Protein AF-A0A1I7XFE1-F1 (afdb_monomer_lite)

Radius of gyration: 29.21 Å; chains: 1; bounding box: 79×60×67 Å

InterPro domains:
  IPR004245 Protein of unknown function DUF229 [PF02995] (80-190)
  IPR004245 Protein of unknown function DUF229 [PTHR10974] (81-265)

Structure (mmCIF, N/CA/C/O backbone):
data_AF-A0A1I7XFE1-F1
#
_entry.id   AF-A0A1I7XFE1-F1
#
loop_
_atom_site.group_PDB
_atom_site.id
_atom_site.type_symbol
_atom_site.label_atom_id
_atom_site.label_alt_id
_atom_site.label_comp_id
_atom_site.label_asym_id
_atom_site.label_entity_id
_atom_site.label_seq_id
_atom_site.pdbx_PDB_ins_code
_atom_site.Cartn_x
_atom_site.Cartn_y
_atom_site.Cartn_z
_atom_site.occupancy
_atom_site.B_iso_or_equiv
_atom_site.auth_seq_id
_atom_site.auth_comp_id
_atom_site.auth_asym_id
_atom_site.auth_atom_id
_atom_site.pdbx_PDB_model_num
ATOM 1 N N . MET A 1 1 ? 39.844 -34.908 4.754 1.00 50.38 1 MET A N 1
ATOM 2 C CA . MET A 1 1 ? 39.187 -34.212 3.626 1.00 50.38 1 MET A CA 1
ATOM 3 C C . MET A 1 1 ? 39.671 -34.886 2.353 1.00 50.38 1 MET A C 1
ATOM 5 O O . MET A 1 1 ? 40.862 -34.821 2.087 1.00 50.38 1 MET A O 1
ATOM 9 N N . MET A 1 2 ? 38.819 -35.634 1.646 1.00 56.06 2 MET A N 1
ATOM 10 C CA . MET A 1 2 ? 39.209 -36.218 0.357 1.00 56.06 2 MET A CA 1
ATOM 11 C C . MET A 1 2 ? 39.347 -35.076 -0.655 1.00 56.06 2 MET A C 1
ATOM 13 O O . MET A 1 2 ? 38.383 -34.347 -0.876 1.00 56.06 2 MET A O 1
ATOM 17 N N . GLN A 1 3 ? 40.545 -34.884 -1.213 1.00 68.56 3 GLN A N 1
ATOM 18 C CA . GLN A 1 3 ? 40.742 -33.982 -2.347 1.00 68.56 3 GLN A CA 1
ATOM 19 C C . GLN A 1 3 ? 39.915 -34.522 -3.512 1.00 68.56 3 GLN A C 1
ATOM 21 O O . GLN A 1 3 ? 40.193 -35.607 -4.021 1.00 68.56 3 GLN A O 1
ATOM 26 N N . GLN A 1 4 ? 38.870 -33.792 -3.900 1.00 72.38 4 GLN A N 1
ATOM 27 C CA . GLN A 1 4 ? 38.178 -34.087 -5.147 1.00 72.38 4 GLN A CA 1
ATOM 28 C C . GLN A 1 4 ? 39.168 -33.896 -6.306 1.00 72.38 4 GLN A C 1
ATOM 30 O O . GLN A 1 4 ? 39.938 -32.930 -6.286 1.00 72.38 4 GLN A O 1
ATOM 35 N N . PRO A 1 5 ? 39.181 -34.805 -7.295 1.00 77.69 5 PRO A N 1
ATOM 36 C CA . PRO A 1 5 ? 40.029 -34.649 -8.465 1.00 77.69 5 PRO A CA 1
ATOM 37 C C . PRO A 1 5 ? 39.659 -33.359 -9.200 1.00 77.69 5 PRO A C 1
ATOM 39 O O . PRO A 1 5 ? 38.482 -33.019 -9.330 1.00 77.69 5 PRO A O 1
ATOM 42 N N . SER A 1 6 ? 40.672 -32.633 -9.676 1.00 81.44 6 SER A N 1
ATOM 43 C CA . SER A 1 6 ? 40.464 -31.422 -10.464 1.00 81.44 6 SER A CA 1
ATOM 44 C C . SER A 1 6 ? 39.745 -31.776 -11.762 1.00 81.44 6 SER A C 1
ATOM 46 O O . SER A 1 6 ? 40.292 -32.504 -12.594 1.00 81.44 6 SER A O 1
ATOM 48 N N . LEU A 1 7 ? 38.535 -31.253 -11.942 1.00 83.19 7 LEU A N 1
ATOM 49 C CA . LEU A 1 7 ? 37.827 -31.349 -13.211 1.00 83.19 7 LEU A CA 1
ATOM 50 C C . LEU A 1 7 ? 38.524 -30.430 -14.226 1.00 83.19 7 LEU A C 1
ATOM 52 O O . LEU A 1 7 ? 38.664 -29.233 -13.952 1.00 83.19 7 LEU A O 1
ATOM 56 N N . PRO A 1 8 ? 39.004 -30.955 -15.367 1.00 83.38 8 PRO A N 1
ATOM 57 C CA . PRO A 1 8 ? 39.549 -30.110 -16.416 1.00 83.38 8 PRO A CA 1
ATOM 58 C C . PRO A 1 8 ? 38.436 -29.220 -16.978 1.00 83.38 8 PRO A C 1
ATOM 60 O O . PRO A 1 8 ? 37.296 -29.655 -17.114 1.00 83.38 8 PRO A O 1
ATOM 63 N N . ALA A 1 9 ? 38.766 -27.969 -17.299 1.00 81.00 9 ALA A N 1
ATOM 64 C CA . ALA A 1 9 ? 37.818 -27.082 -17.958 1.00 81.00 9 ALA A CA 1
ATOM 65 C C . ALA A 1 9 ? 37.494 -27.614 -19.359 1.00 81.00 9 ALA A C 1
ATOM 67 O O . ALA A 1 9 ? 38.411 -27.924 -20.122 1.00 81.00 9 ALA A O 1
ATOM 68 N N . ASP A 1 10 ? 36.208 -27.647 -19.712 1.00 81.12 10 ASP A N 1
ATOM 69 C CA . ASP A 1 10 ? 35.769 -28.082 -21.041 1.00 81.12 10 ASP A CA 1
ATOM 70 C C . ASP A 1 10 ? 36.381 -27.209 -22.143 1.00 81.12 10 ASP A C 1
ATOM 72 O O . ASP A 1 10 ? 36.781 -27.713 -23.193 1.00 81.12 10 ASP A O 1
ATOM 76 N N . TRP A 1 11 ? 36.512 -25.898 -21.891 1.00 82.81 11 TRP A N 1
ATOM 77 C CA . TRP A 1 11 ? 37.100 -24.927 -22.813 1.00 82.81 11 TRP A CA 1
ATOM 78 C C . TRP A 1 11 ? 38.248 -24.140 -22.182 1.00 82.81 11 TRP A C 1
ATOM 80 O O . TRP A 1 11 ? 38.210 -23.727 -21.025 1.00 82.81 11 TRP A O 1
ATOM 90 N N . THR A 1 12 ? 39.254 -23.839 -23.001 1.00 84.50 12 THR A N 1
ATOM 91 C CA . THR A 1 12 ? 40.308 -22.886 -22.647 1.00 84.50 12 THR A CA 1
ATOM 92 C C . THR A 1 12 ? 39.847 -21.445 -22.878 1.00 84.50 12 THR A C 1
ATOM 94 O O . THR A 1 12 ? 38.995 -21.180 -23.730 1.00 84.50 12 THR A O 1
ATOM 97 N N . TYR A 1 13 ? 40.477 -20.479 -22.199 1.00 79.81 13 TYR A N 1
ATOM 98 C CA . TYR A 1 13 ? 40.197 -19.050 -22.406 1.00 79.81 13 TYR A CA 1
ATOM 99 C C . TYR A 1 13 ? 40.319 -18.627 -23.879 1.00 79.81 13 TYR A C 1
ATOM 101 O O . TYR A 1 13 ? 39.517 -17.840 -24.370 1.00 79.81 13 TYR A O 1
ATOM 109 N N . SER A 1 14 ? 41.290 -19.165 -24.626 1.00 78.12 14 SER A N 1
ATOM 110 C CA . SER A 1 14 ? 41.427 -18.879 -26.060 1.00 78.12 14 SER A CA 1
ATOM 111 C C . SER A 1 14 ? 40.258 -19.425 -26.883 1.00 78.12 14 SER A C 1
ATOM 113 O O . SER A 1 14 ? 39.775 -18.724 -27.772 1.00 78.12 14 SER A O 1
ATOM 115 N N . THR A 1 15 ? 39.790 -20.635 -26.567 1.00 80.38 15 THR A N 1
ATOM 116 C CA . THR A 1 15 ? 38.669 -21.302 -27.252 1.00 80.38 15 THR A CA 1
ATOM 117 C C . THR A 1 15 ? 37.355 -20.566 -27.041 1.00 80.38 15 THR A C 1
ATOM 119 O O . THR A 1 15 ? 36.548 -20.472 -27.963 1.00 80.38 15 THR A O 1
ATOM 122 N N . TYR A 1 16 ? 37.169 -20.044 -25.835 1.00 82.75 16 TYR A N 1
ATOM 123 C CA . TYR A 1 16 ? 35.957 -19.380 -25.390 1.00 82.75 16 TYR A CA 1
ATOM 124 C C . TYR A 1 16 ? 35.918 -17.880 -25.739 1.00 82.75 16 TYR A C 1
ATOM 126 O O . TYR A 1 16 ? 34.909 -17.375 -26.215 1.00 82.75 16 TYR A O 1
ATOM 134 N N . CYS A 1 17 ? 37.025 -17.157 -25.543 1.00 88.62 17 CYS A N 1
ATOM 135 C CA . CYS A 1 17 ? 37.020 -15.692 -25.553 1.00 88.62 17 CYS A CA 1
ATOM 136 C C . CYS A 1 17 ? 37.464 -15.075 -26.892 1.00 88.62 17 CYS A C 1
ATOM 138 O O . CYS A 1 17 ? 36.985 -14.013 -27.288 1.00 88.62 17 CYS A O 1
ATOM 140 N N . LYS A 1 18 ? 38.391 -15.717 -27.623 1.00 89.94 18 LYS A N 1
ATOM 141 C CA . LYS A 1 18 ? 39.073 -15.096 -28.782 1.00 89.94 18 LYS A CA 1
ATOM 142 C C . LYS A 1 18 ? 38.393 -15.337 -30.137 1.00 89.94 18 LYS A C 1
ATOM 144 O O . LYS A 1 18 ? 38.839 -14.793 -31.157 1.00 89.94 18 LYS A O 1
ATOM 149 N N . ARG A 1 19 ? 37.318 -16.122 -30.179 1.00 89.94 19 ARG A N 1
ATOM 150 C CA . ARG A 1 19 ? 36.555 -16.457 -31.393 1.00 89.94 19 ARG A CA 1
ATOM 151 C C . ARG A 1 19 ? 35.055 -16.366 -31.123 1.00 89.94 19 ARG A C 1
ATOM 153 O O . ARG A 1 19 ? 34.640 -16.397 -29.973 1.00 89.94 19 ARG A O 1
ATOM 160 N N . TYR A 1 20 ? 34.281 -16.269 -32.194 1.00 90.38 20 TYR A N 1
ATOM 161 C CA . TYR A 1 20 ? 32.831 -16.368 -32.122 1.00 90.38 20 TYR A CA 1
ATOM 162 C C . TYR A 1 20 ? 32.394 -17.807 -31.822 1.00 90.38 20 TYR A C 1
ATOM 164 O O . TYR A 1 20 ? 33.034 -18.744 -32.309 1.00 90.38 20 TYR A O 1
ATOM 172 N N . LEU A 1 21 ? 31.340 -17.957 -31.020 1.00 89.69 21 LEU A N 1
ATOM 173 C CA . LEU A 1 21 ? 30.815 -19.238 -30.534 1.00 89.69 21 LEU A CA 1
ATOM 174 C C . LEU A 1 21 ? 29.540 -19.694 -31.260 1.00 89.69 21 LEU A C 1
ATOM 176 O O . LEU A 1 21 ? 28.905 -20.639 -30.815 1.00 89.69 21 LEU A O 1
ATOM 180 N N . ASP A 1 22 ? 29.180 -19.066 -32.382 1.00 88.88 22 ASP A N 1
ATOM 181 C CA . ASP A 1 22 ? 27.990 -19.407 -33.178 1.00 88.88 22 ASP A CA 1
ATOM 182 C C . ASP A 1 22 ? 28.015 -20.842 -33.751 1.00 88.88 22 ASP A C 1
ATOM 184 O O . ASP A 1 22 ? 26.991 -21.344 -34.189 1.00 88.88 22 ASP A O 1
ATOM 188 N N . ASP A 1 23 ? 29.174 -21.514 -33.764 1.00 88.44 23 ASP A N 1
ATOM 189 C CA . ASP A 1 23 ? 29.316 -22.934 -34.132 1.00 88.44 23 ASP A CA 1
ATOM 190 C C . ASP A 1 23 ? 29.068 -23.897 -32.957 1.00 88.44 23 ASP A C 1
ATOM 192 O O . ASP A 1 23 ? 29.192 -25.116 -33.108 1.00 88.44 23 ASP A O 1
ATOM 196 N N . LYS A 1 24 ? 28.819 -23.366 -31.756 1.00 87.69 24 LYS A N 1
ATOM 197 C CA . LYS A 1 24 ? 28.548 -24.141 -30.548 1.00 87.69 24 LYS A CA 1
ATOM 198 C C . LYS A 1 24 ? 27.068 -24.091 -30.231 1.00 87.69 24 LYS A C 1
ATOM 200 O O . LYS A 1 24 ? 26.438 -23.047 -30.334 1.00 87.69 24 LYS A O 1
ATOM 205 N N . LEU A 1 25 ? 26.558 -25.236 -29.784 1.00 87.44 25 LEU A N 1
ATOM 206 C CA . LEU A 1 25 ? 25.194 -25.351 -29.302 1.00 87.44 25 LEU A CA 1
ATOM 207 C C . LEU A 1 25 ? 24.974 -24.346 -28.170 1.00 87.44 25 LEU A C 1
ATOM 209 O O . LEU A 1 25 ? 25.613 -24.435 -27.117 1.00 87.44 25 LEU A O 1
ATOM 213 N N . TYR A 1 26 ? 24.040 -23.430 -28.382 1.00 86.38 26 TYR A N 1
ATOM 214 C CA . TYR A 1 26 ? 23.557 -22.538 -27.347 1.00 86.38 26 TYR A CA 1
ATOM 215 C C . TYR A 1 26 ? 22.035 -22.521 -27.379 1.00 86.38 26 TYR A C 1
ATOM 217 O O . TYR A 1 26 ? 21.418 -22.035 -28.316 1.00 86.38 26 TYR A O 1
ATOM 225 N N . ILE A 1 27 ? 21.414 -23.083 -26.342 1.00 89.00 27 ILE A N 1
ATOM 226 C CA . ILE A 1 27 ? 19.974 -23.369 -26.350 1.00 89.00 27 ILE A CA 1
ATOM 227 C C . ILE A 1 27 ? 19.138 -22.132 -26.741 1.00 89.00 27 ILE A C 1
ATOM 229 O O . ILE A 1 27 ? 18.301 -22.257 -27.631 1.00 89.00 27 ILE A O 1
ATOM 233 N N . PRO A 1 28 ? 19.362 -20.924 -26.186 1.00 86.81 28 PRO A N 1
ATOM 234 C CA . PRO A 1 28 ? 18.594 -19.750 -26.598 1.00 86.81 28 PRO A CA 1
ATOM 235 C C . PRO A 1 28 ? 18.736 -19.354 -28.074 1.00 86.81 28 PRO A C 1
ATOM 237 O O . PRO A 1 28 ? 17.772 -18.828 -28.628 1.00 86.81 28 PRO A O 1
ATOM 240 N N . THR A 1 29 ? 19.875 -19.599 -28.735 1.00 87.81 29 THR A N 1
ATOM 241 C CA . THR A 1 29 ? 19.991 -19.329 -30.181 1.00 87.81 29 THR A CA 1
ATOM 242 C C . THR A 1 29 ? 19.205 -20.338 -31.000 1.00 87.81 29 THR A C 1
ATOM 244 O O . THR A 1 29 ? 18.548 -19.915 -31.940 1.00 87.81 29 THR A O 1
ATOM 247 N N . GLU A 1 30 ? 19.166 -21.612 -30.598 1.00 90.44 30 GLU A N 1
ATOM 248 C CA . GLU A 1 30 ? 18.334 -22.626 -31.268 1.00 90.44 30 GLU A CA 1
ATOM 249 C C . GLU A 1 30 ? 16.856 -22.214 -31.256 1.00 90.44 30 GLU A C 1
ATOM 251 O O . GLU A 1 30 ? 16.212 -22.138 -32.296 1.00 90.44 30 GLU A O 1
ATOM 256 N N . TYR A 1 31 ? 16.323 -21.833 -30.089 1.00 91.62 31 TYR A N 1
ATOM 257 C CA . TYR A 1 31 ? 14.940 -21.349 -29.988 1.00 91.62 31 TYR A CA 1
ATOM 258 C C . TYR A 1 31 ? 14.704 -20.095 -30.838 1.00 91.62 31 TYR A C 1
ATOM 260 O O . TYR A 1 31 ? 13.683 -19.981 -31.514 1.00 91.62 31 TYR A O 1
ATOM 268 N N . ARG A 1 32 ? 15.637 -19.140 -30.819 1.00 88.44 32 ARG A N 1
ATOM 269 C CA . ARG A 1 32 ? 15.533 -17.922 -31.632 1.00 88.44 32 ARG A CA 1
ATOM 270 C C . ARG A 1 32 ? 15.482 -18.247 -33.127 1.00 88.44 32 ARG A C 1
ATOM 272 O O . ARG A 1 32 ? 14.689 -17.637 -33.846 1.00 88.44 32 ARG A O 1
ATOM 279 N N . ASP A 1 33 ? 16.331 -19.161 -33.580 1.00 88.38 33 ASP A N 1
ATOM 280 C CA . ASP A 1 3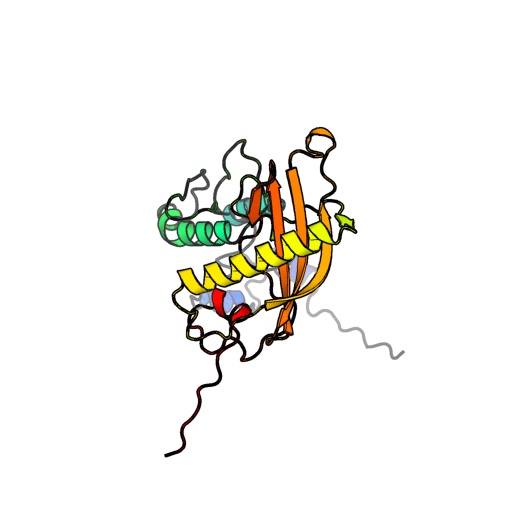3 ? 16.488 -19.520 -34.990 1.00 88.38 33 ASP A CA 1
ATOM 281 C C . ASP A 1 33 ? 15.297 -20.369 -35.484 1.00 88.38 33 ASP A C 1
ATOM 283 O O . ASP A 1 33 ? 14.872 -20.216 -36.627 1.00 88.38 33 ASP A O 1
ATOM 287 N N . GLU A 1 34 ? 14.646 -21.115 -34.585 1.00 93.38 34 GLU A N 1
ATOM 288 C CA . GLU A 1 34 ? 13.328 -21.752 -34.774 1.00 93.38 34 GLU A CA 1
ATOM 289 C C . GLU A 1 34 ? 12.141 -20.760 -34.709 1.00 93.38 34 GLU A C 1
ATOM 291 O O . GLU A 1 34 ? 10.971 -21.144 -34.733 1.00 93.38 34 GLU A O 1
ATOM 296 N N . GLY A 1 35 ? 12.412 -19.454 -34.614 1.00 92.06 35 GLY A N 1
ATOM 297 C CA . GLY A 1 35 ? 11.401 -18.395 -34.662 1.00 92.06 35 GLY A CA 1
ATOM 298 C C . GLY A 1 35 ? 10.747 -18.047 -33.322 1.00 92.06 35 GLY A C 1
ATOM 299 O O . GLY A 1 35 ? 9.871 -17.174 -33.286 1.00 92.06 35 GLY A O 1
ATOM 300 N N . TYR A 1 36 ? 11.172 -18.652 -32.209 1.00 92.62 36 TYR A N 1
ATOM 301 C CA . TYR A 1 36 ? 10.698 -18.254 -30.883 1.00 92.62 36 TYR A CA 1
ATOM 302 C C . TYR A 1 36 ? 11.226 -16.870 -30.505 1.00 92.62 36 TYR A C 1
ATOM 304 O O . TYR A 1 36 ? 12.331 -16.463 -30.871 1.00 92.62 36 TYR A O 1
ATOM 312 N N . LYS A 1 37 ? 10.430 -16.142 -29.716 1.00 89.88 37 LYS A N 1
ATOM 313 C CA . LYS A 1 37 ? 10.863 -14.887 -29.101 1.00 89.88 37 LYS A CA 1
ATOM 314 C C . LYS A 1 37 ? 11.706 -15.171 -27.867 1.00 89.88 37 LYS A C 1
ATOM 316 O O . LYS A 1 37 ? 11.226 -15.796 -26.926 1.00 89.88 37 LYS A O 1
ATOM 321 N N . THR A 1 38 ? 12.942 -14.683 -27.855 1.00 88.56 38 THR A N 1
ATOM 322 C CA . THR A 1 38 ? 13.880 -14.909 -26.750 1.00 88.56 38 THR A CA 1
ATOM 323 C C . THR A 1 38 ? 14.081 -13.654 -25.904 1.00 88.56 38 THR A C 1
ATOM 325 O O . THR A 1 38 ? 14.292 -12.555 -26.426 1.00 88.56 38 THR A O 1
ATOM 328 N N . PHE A 1 39 ? 14.008 -13.823 -24.579 1.00 86.25 39 PHE A N 1
ATOM 329 C CA . PHE A 1 39 ? 14.204 -12.764 -23.589 1.00 86.25 39 PHE A CA 1
ATOM 330 C C . PHE A 1 39 ? 15.323 -13.132 -22.612 1.00 86.25 39 PHE A C 1
ATOM 332 O O . PHE A 1 39 ? 15.256 -14.160 -21.940 1.00 86.25 39 PHE A O 1
ATOM 339 N N . GLY A 1 40 ? 16.337 -12.274 -22.532 1.00 83.50 40 GLY A N 1
ATOM 340 C CA . GLY A 1 40 ? 17.444 -12.388 -21.592 1.00 83.50 40 GLY A CA 1
ATOM 341 C C . GLY A 1 40 ? 17.165 -11.635 -20.297 1.00 83.50 40 GLY A C 1
ATOM 342 O O . GLY A 1 40 ? 17.069 -10.406 -20.301 1.00 83.50 40 GLY A O 1
ATOM 343 N N . ALA A 1 41 ? 17.098 -12.368 -19.185 1.00 80.00 41 ALA A N 1
ATOM 344 C CA . ALA A 1 41 ? 16.886 -11.837 -17.836 1.00 80.00 41 ALA A CA 1
ATOM 345 C C . ALA A 1 41 ? 18.104 -12.066 -16.916 1.00 80.00 41 ALA A C 1
ATOM 347 O O . ALA A 1 41 ? 17.942 -12.378 -15.741 1.00 80.00 41 ALA A O 1
ATOM 348 N N . GLN A 1 42 ? 19.326 -11.970 -17.455 1.00 75.81 42 GLN A N 1
ATOM 349 C CA . GLN A 1 42 ? 20.550 -12.180 -16.672 1.00 75.81 42 GLN A CA 1
ATOM 350 C C . GLN A 1 42 ? 20.708 -11.103 -15.576 1.00 75.81 42 GLN A C 1
ATOM 352 O O . GLN A 1 42 ? 20.558 -9.897 -15.816 1.00 75.81 42 GLN A O 1
ATOM 357 N N . ASP A 1 43 ? 21.020 -11.550 -14.360 1.00 69.38 43 ASP A N 1
ATOM 358 C CA . ASP A 1 43 ? 21.166 -10.745 -13.141 1.00 69.38 43 ASP A CA 1
ATOM 359 C C . ASP A 1 43 ? 22.610 -10.270 -12.891 1.00 69.38 43 ASP A C 1
ATOM 361 O O . ASP A 1 43 ? 22.832 -9.382 -12.063 1.00 69.38 43 ASP A O 1
ATOM 365 N N . TYR A 1 44 ? 23.570 -10.716 -13.707 1.00 70.94 44 TYR A N 1
ATOM 366 C CA . TYR A 1 44 ? 24.945 -10.219 -13.727 1.00 70.94 44 TYR A CA 1
ATOM 367 C C . TYR A 1 44 ? 25.334 -9.630 -15.090 1.00 70.94 44 TYR A C 1
ATOM 369 O O . TYR A 1 44 ? 24.771 -9.976 -16.124 1.00 70.94 44 TYR A O 1
ATOM 377 N N . ASP A 1 45 ? 26.255 -8.665 -15.087 1.00 64.19 45 ASP A N 1
ATOM 378 C CA . ASP A 1 45 ? 26.753 -7.984 -16.295 1.00 64.19 45 ASP A CA 1
ATOM 379 C C . ASP A 1 45 ? 27.665 -8.878 -17.139 1.00 64.19 45 ASP A C 1
ATOM 381 O O . ASP A 1 45 ? 27.836 -8.633 -18.331 1.00 64.19 45 ASP A O 1
ATOM 385 N N . LYS A 1 46 ? 28.217 -9.927 -16.521 1.00 74.25 46 LYS A N 1
ATOM 386 C CA . LYS A 1 46 ? 29.076 -10.913 -17.170 1.00 74.25 46 LYS A CA 1
ATOM 387 C C . LYS A 1 46 ? 28.351 -12.245 -17.273 1.00 74.25 46 LYS A C 1
ATOM 389 O O . LYS A 1 46 ? 28.087 -12.894 -16.263 1.00 74.25 46 LYS A O 1
ATOM 394 N N . GLY A 1 47 ? 28.075 -12.658 -18.499 1.00 72.69 47 GLY A N 1
ATOM 395 C CA . GLY A 1 47 ? 27.526 -13.969 -18.815 1.00 72.69 47 GLY A CA 1
ATOM 396 C C . GLY A 1 47 ? 28.572 -14.882 -19.441 1.00 72.69 47 GLY A C 1
ATOM 397 O O . GLY A 1 47 ? 29.641 -14.439 -19.865 1.00 72.69 47 GLY A O 1
ATOM 398 N N . LEU A 1 48 ? 28.226 -16.164 -19.582 1.00 72.38 48 LEU A N 1
ATOM 399 C CA . LEU A 1 48 ? 29.038 -17.091 -20.365 1.00 72.38 48 LEU A CA 1
ATOM 400 C C . LEU A 1 48 ? 29.159 -16.618 -21.821 1.00 72.38 48 LEU A C 1
ATOM 402 O O . LEU A 1 48 ? 30.181 -16.842 -22.421 1.00 72.38 48 LEU A O 1
ATOM 406 N N . LEU A 1 49 ? 28.211 -15.926 -22.439 1.00 78.75 49 LEU A N 1
ATOM 407 C CA . LEU A 1 49 ? 28.422 -15.441 -23.820 1.00 78.75 49 LEU A CA 1
ATOM 408 C C . LEU A 1 49 ? 28.711 -13.946 -23.907 1.00 78.75 49 LEU A C 1
ATOM 410 O O . LEU A 1 49 ? 29.132 -13.462 -24.955 1.00 78.75 49 LEU A O 1
ATOM 414 N N . ASN A 1 50 ? 28.566 -13.243 -22.788 1.00 75.25 50 ASN A N 1
ATOM 415 C CA . ASN A 1 50 ? 28.749 -11.808 -22.670 1.00 75.25 50 ASN A CA 1
ATOM 416 C C . ASN A 1 50 ? 29.779 -11.510 -21.572 1.00 75.25 50 ASN A C 1
ATOM 418 O O . ASN A 1 50 ? 29.429 -11.065 -20.482 1.00 75.25 50 ASN A O 1
ATOM 422 N N . TYR A 1 51 ? 31.047 -11.834 -21.831 1.00 81.38 51 TYR A N 1
ATOM 423 C CA . TYR A 1 51 ? 32.153 -11.553 -20.913 1.00 81.38 51 TYR A CA 1
ATOM 424 C C . TYR A 1 51 ? 33.028 -10.422 -21.476 1.00 81.38 51 TYR A C 1
ATOM 426 O O . TYR A 1 51 ? 33.320 -10.429 -22.677 1.00 81.38 51 TYR A O 1
ATOM 434 N N . PRO A 1 52 ? 33.490 -9.459 -20.652 1.00 81.00 52 PRO A N 1
ATOM 435 C CA . PRO A 1 52 ? 34.301 -8.344 -21.130 1.00 81.00 52 PRO A CA 1
ATOM 436 C C . PRO A 1 52 ? 35.521 -8.807 -21.932 1.00 81.00 52 PRO A C 1
ATOM 438 O O . PRO A 1 52 ? 36.266 -9.683 -21.493 1.00 81.00 52 PRO A O 1
ATOM 441 N N . ASN A 1 53 ? 35.752 -8.178 -23.087 1.00 84.44 53 ASN A N 1
ATOM 442 C CA . ASN A 1 53 ? 36.838 -8.488 -24.030 1.00 84.44 53 ASN A CA 1
ATOM 443 C C . ASN A 1 53 ? 36.754 -9.862 -24.724 1.00 84.44 53 ASN A C 1
ATOM 445 O O . ASN A 1 53 ? 37.699 -10.244 -25.420 1.00 84.44 53 ASN A O 1
ATOM 449 N N . CYS A 1 54 ? 35.644 -10.590 -24.578 1.00 88.38 54 CYS A N 1
ATOM 450 C CA . CYS A 1 54 ? 35.375 -11.812 -25.330 1.00 88.38 54 CYS A CA 1
ATOM 451 C C . CYS A 1 54 ? 34.462 -11.542 -26.525 1.00 88.38 54 CYS A C 1
ATOM 453 O O . CYS A 1 54 ? 33.625 -10.645 -26.497 1.00 88.38 54 CYS A O 1
ATOM 455 N N . LYS A 1 55 ? 34.630 -12.325 -27.596 1.00 88.94 55 LYS A N 1
ATOM 456 C CA . LYS A 1 55 ? 33.835 -12.163 -28.823 1.00 88.94 55 LYS A CA 1
ATOM 457 C C . LYS A 1 55 ? 32.392 -12.655 -28.695 1.00 88.94 55 LYS A C 1
ATOM 459 O O . LYS A 1 55 ? 31.551 -12.146 -29.423 1.00 88.94 55 LYS A O 1
ATOM 464 N N . GLY A 1 56 ? 32.121 -13.630 -27.822 1.00 89.31 56 GLY A N 1
ATOM 465 C CA . GLY A 1 56 ? 30.771 -14.162 -27.614 1.00 89.31 56 GLY A CA 1
ATOM 466 C C . GLY A 1 56 ? 30.151 -14.735 -28.893 1.00 89.31 56 GLY A C 1
ATOM 467 O O . GLY A 1 56 ? 30.804 -15.476 -29.632 1.00 89.31 56 GLY A O 1
ATOM 468 N N . LEU A 1 57 ? 28.893 -14.382 -29.155 1.00 87.75 57 LEU A N 1
ATOM 469 C CA . LEU A 1 57 ? 28.181 -14.673 -30.405 1.00 87.75 57 LEU A CA 1
ATOM 470 C C . LEU A 1 57 ? 28.306 -13.500 -31.392 1.00 87.75 57 LEU A C 1
ATOM 472 O O . LEU A 1 57 ? 28.450 -12.350 -30.976 1.00 87.75 57 LEU A O 1
ATOM 476 N N . LYS A 1 58 ? 28.209 -13.756 -32.704 1.00 88.06 58 LYS A N 1
ATOM 477 C CA . LYS A 1 58 ? 28.127 -12.679 -33.714 1.00 88.06 58 LYS A CA 1
ATOM 478 C C . LYS A 1 58 ? 26.825 -11.889 -33.599 1.00 88.06 58 LYS A C 1
ATOM 480 O O . LYS A 1 58 ? 26.817 -10.681 -33.825 1.00 88.06 58 LYS A O 1
ATOM 485 N N . GLY A 1 59 ? 25.725 -12.585 -33.318 1.00 83.12 59 GLY A N 1
ATOM 486 C CA . GLY A 1 59 ? 24.400 -11.998 -33.123 1.00 83.12 59 GLY A CA 1
ATOM 487 C C . GLY A 1 59 ? 24.085 -11.706 -31.656 1.00 83.12 59 GLY A C 1
ATOM 488 O O . GLY A 1 59 ? 24.779 -12.164 -30.751 1.00 83.12 59 GLY A O 1
ATOM 489 N N . LYS A 1 60 ? 22.984 -10.983 -31.409 1.00 80.38 60 LYS A N 1
ATOM 490 C CA . LYS A 1 60 ? 22.466 -10.809 -30.045 1.00 80.38 60 LYS A CA 1
ATOM 491 C C . LYS A 1 60 ? 22.053 -12.161 -29.467 1.00 80.38 60 LYS A C 1
ATOM 493 O O . LYS A 1 60 ? 21.295 -12.893 -30.102 1.00 80.38 60 LYS A O 1
ATOM 498 N N . GLU A 1 61 ? 22.500 -12.439 -28.248 1.00 81.06 61 GLU A N 1
ATOM 499 C CA . GLU A 1 61 ? 22.148 -13.642 -27.484 1.00 81.06 61 GLU A CA 1
ATOM 500 C C . GLU A 1 61 ? 20.626 -13.822 -27.358 1.00 81.06 61 GLU A C 1
ATOM 502 O O . GLU A 1 61 ? 20.100 -14.914 -27.561 1.00 81.06 61 GLU A O 1
ATOM 507 N N . PHE A 1 62 ? 19.918 -12.715 -27.125 1.00 84.75 62 PHE A N 1
ATOM 508 C CA . PHE A 1 62 ? 18.464 -12.655 -27.028 1.00 84.75 62 PHE A CA 1
ATOM 509 C C . PHE A 1 62 ? 17.920 -11.527 -27.911 1.00 84.75 62 PHE A C 1
ATOM 511 O O . PHE A 1 62 ? 18.567 -10.490 -28.078 1.00 84.75 62 PHE A O 1
ATOM 518 N N . GLN A 1 63 ? 16.717 -11.695 -28.465 1.00 84.75 63 GLN A N 1
ATOM 519 C CA . GLN A 1 63 ? 16.049 -10.621 -29.218 1.00 84.75 63 GLN A CA 1
ATOM 520 C C . GLN A 1 63 ? 15.639 -9.461 -28.304 1.00 84.75 63 GLN A C 1
ATOM 522 O O . GLN A 1 63 ? 15.701 -8.301 -28.713 1.00 84.75 63 GLN A O 1
ATOM 527 N N . HIS A 1 64 ? 15.261 -9.777 -27.066 1.00 83.31 64 HIS A N 1
ATOM 528 C CA . HIS A 1 64 ? 14.919 -8.816 -26.027 1.00 83.31 64 HIS A CA 1
ATOM 529 C C . HIS A 1 64 ? 15.819 -9.028 -24.808 1.00 83.31 64 HIS A C 1
ATOM 531 O O . HIS A 1 64 ? 16.108 -10.161 -24.432 1.00 83.31 64 HIS A O 1
ATOM 537 N N . SER A 1 65 ? 16.250 -7.942 -24.174 1.00 78.12 65 SER A N 1
ATOM 538 C CA . SER A 1 65 ? 17.041 -7.975 -22.943 1.00 78.12 65 SER A CA 1
ATOM 539 C C . SER A 1 65 ? 16.412 -7.043 -21.924 1.00 78.12 65 SER A C 1
ATOM 541 O O . SER A 1 65 ? 15.879 -5.993 -22.287 1.00 78.12 65 SER A O 1
ATOM 543 N N . TYR A 1 66 ? 16.473 -7.430 -20.653 1.00 71.69 66 TYR A N 1
ATOM 544 C CA . TYR A 1 66 ? 16.057 -6.571 -19.550 1.00 71.69 66 TYR A CA 1
ATOM 545 C C . TYR A 1 66 ? 16.963 -5.336 -19.399 1.00 71.69 66 TYR A C 1
ATOM 547 O O . TYR A 1 66 ? 16.494 -4.270 -19.010 1.00 71.69 66 TYR A O 1
ATOM 555 N N . ARG A 1 67 ? 18.257 -5.463 -19.713 1.00 70.06 67 ARG A N 1
ATOM 556 C CA . ARG A 1 67 ? 19.263 -4.413 -19.488 1.00 70.06 67 ARG A CA 1
ATOM 557 C C . ARG A 1 67 ? 19.415 -3.491 -20.690 1.00 70.06 67 ARG A C 1
ATOM 559 O O . ARG A 1 67 ? 19.112 -3.878 -21.815 1.00 70.06 67 ARG A O 1
ATOM 566 N N . GLU A 1 68 ? 19.932 -2.291 -20.422 1.00 70.88 68 GLU A N 1
ATOM 567 C CA . GLU A 1 68 ? 20.324 -1.294 -21.435 1.00 70.88 68 GLU A CA 1
ATOM 568 C C . GLU A 1 68 ? 19.165 -0.768 -22.297 1.00 70.88 68 GLU A C 1
ATOM 570 O O . GLU A 1 68 ? 19.380 -0.127 -23.323 1.00 70.88 68 GLU A O 1
ATOM 575 N N . THR A 1 69 ? 17.920 -1.005 -21.876 1.00 79.62 69 THR A N 1
ATOM 576 C CA . THR A 1 69 ? 16.755 -0.348 -22.470 1.00 79.62 69 THR A CA 1
ATOM 577 C C . THR A 1 69 ? 16.496 0.981 -21.769 1.00 79.62 69 THR A C 1
ATOM 579 O O . THR A 1 69 ? 16.713 1.123 -20.565 1.00 79.62 69 THR A O 1
ATOM 582 N N . GLU A 1 70 ? 15.973 1.957 -22.505 1.00 83.44 70 GLU A N 1
ATOM 583 C CA . GLU A 1 70 ? 15.547 3.235 -21.925 1.00 83.44 70 GLU A CA 1
ATOM 584 C C . GLU A 1 70 ? 14.499 3.035 -20.817 1.00 83.44 70 GLU A C 1
ATOM 586 O O . GLU A 1 70 ? 14.586 3.650 -19.761 1.00 83.44 70 GLU A O 1
ATOM 591 N N . ILE A 1 71 ? 13.563 2.096 -20.996 1.00 82.81 71 ILE A N 1
ATOM 592 C CA . ILE A 1 71 ? 12.560 1.729 -19.982 1.00 82.81 71 ILE A CA 1
ATOM 593 C C . ILE A 1 71 ? 13.212 1.231 -18.688 1.00 82.81 71 ILE A C 1
ATOM 595 O O . ILE A 1 71 ? 12.790 1.609 -17.590 1.00 82.81 71 ILE A O 1
ATOM 599 N N . TYR A 1 72 ? 14.238 0.385 -18.808 1.00 84.25 72 TYR A N 1
ATOM 600 C CA . TYR A 1 72 ? 14.999 -0.086 -17.657 1.00 84.25 72 TYR A CA 1
ATOM 601 C C . TYR A 1 72 ? 15.676 1.081 -16.943 1.00 84.25 72 TYR A C 1
ATOM 603 O O . TYR A 1 72 ? 15.519 1.212 -15.731 1.00 84.25 72 TYR A O 1
ATOM 611 N N . ASN A 1 73 ? 16.352 1.963 -17.686 1.00 85.75 73 ASN A N 1
ATOM 612 C CA . ASN A 1 73 ? 17.007 3.141 -17.117 1.00 85.75 73 ASN A CA 1
ATOM 613 C C . ASN A 1 73 ? 15.998 4.035 -16.379 1.00 85.75 73 ASN A C 1
ATOM 615 O O . ASN A 1 73 ? 16.250 4.427 -15.243 1.00 85.75 73 ASN A O 1
ATOM 619 N N . ARG A 1 74 ? 14.810 4.265 -16.954 1.00 87.06 74 ARG A N 1
ATOM 620 C CA . ARG A 1 74 ? 13.734 5.036 -16.308 1.00 87.06 74 ARG A CA 1
ATOM 621 C C . ARG A 1 74 ? 13.236 4.399 -15.027 1.00 87.06 74 ARG A C 1
ATOM 623 O O . ARG A 1 74 ? 13.102 5.083 -14.021 1.00 87.06 74 ARG A O 1
ATOM 630 N N . THR A 1 75 ? 12.996 3.094 -15.041 1.00 86.50 75 THR A N 1
ATOM 631 C CA . THR A 1 75 ? 12.538 2.384 -13.841 1.00 86.50 75 THR A CA 1
ATOM 632 C C . THR A 1 75 ? 13.628 2.390 -12.765 1.00 86.50 75 THR A C 1
ATOM 634 O O . THR A 1 75 ? 13.335 2.582 -11.586 1.00 86.50 75 THR A O 1
ATOM 637 N N . LYS A 1 76 ? 14.897 2.251 -13.171 1.00 87.00 76 LYS A N 1
ATOM 638 C CA . LYS A 1 76 ? 16.070 2.294 -12.292 1.00 87.00 76 LYS A CA 1
ATOM 639 C C . LYS A 1 76 ? 16.240 3.656 -11.621 1.00 87.00 76 LYS A C 1
ATOM 641 O O . LYS A 1 76 ? 16.496 3.695 -10.425 1.00 87.00 76 LYS A O 1
ATOM 646 N N . GLU A 1 77 ? 16.013 4.758 -12.337 1.00 88.75 77 GLU A N 1
ATOM 647 C CA . GLU A 1 77 ? 16.004 6.116 -11.764 1.00 88.75 77 GLU A CA 1
ATOM 648 C C . GLU A 1 77 ? 14.990 6.273 -10.613 1.00 88.75 77 GLU A C 1
ATOM 650 O O . GLU A 1 77 ? 15.135 7.177 -9.795 1.00 88.75 77 GLU A O 1
ATOM 655 N N . ARG A 1 78 ? 13.969 5.407 -10.521 1.00 89.50 78 ARG A N 1
ATOM 656 C CA . ARG A 1 78 ? 12.930 5.449 -9.473 1.00 89.50 78 ARG A CA 1
ATOM 657 C C . ARG A 1 78 ? 13.163 4.485 -8.324 1.00 89.50 78 ARG A C 1
ATOM 659 O O . ARG A 1 78 ? 12.308 4.381 -7.450 1.00 89.50 78 ARG A O 1
ATOM 666 N N . GLU A 1 79 ? 14.302 3.802 -8.283 1.00 88.88 79 GLU A N 1
ATOM 667 C CA . GLU A 1 79 ? 14.574 2.812 -7.239 1.00 88.88 79 GLU A CA 1
ATOM 668 C C . GLU A 1 79 ? 14.614 3.407 -5.822 1.00 88.88 79 GLU A C 1
ATOM 670 O O . GLU A 1 79 ? 14.306 2.714 -4.855 1.00 88.88 79 GLU A O 1
ATOM 675 N N . PHE A 1 80 ? 14.948 4.695 -5.706 1.00 88.25 80 PHE A N 1
ATOM 676 C CA . PHE A 1 80 ? 15.009 5.424 -4.436 1.00 88.25 80 PHE A CA 1
ATOM 677 C C . PHE A 1 80 ? 13.797 6.335 -4.198 1.00 88.25 80 PHE A C 1
ATOM 679 O O . PHE A 1 80 ? 13.790 7.119 -3.250 1.00 88.25 80 PHE A O 1
ATOM 686 N N . GLU A 1 81 ? 12.770 6.240 -5.042 1.00 90.62 81 GLU A N 1
ATOM 687 C CA . GLU A 1 81 ? 11.537 7.008 -4.894 1.00 90.62 81 GLU A CA 1
ATOM 688 C C . GLU A 1 81 ? 10.500 6.251 -4.058 1.00 90.62 81 GLU A C 1
ATOM 690 O O . GLU A 1 81 ? 10.420 5.022 -4.070 1.00 90.62 81 GLU A O 1
ATOM 695 N N . LEU A 1 82 ? 9.642 6.992 -3.352 1.00 91.50 82 LEU A N 1
ATOM 696 C CA . LEU A 1 82 ? 8.516 6.392 -2.639 1.00 91.50 82 LEU A CA 1
ATOM 697 C C . LEU A 1 82 ? 7.437 5.943 -3.638 1.00 91.50 82 LEU A C 1
ATOM 699 O O . LEU A 1 82 ? 6.738 6.771 -4.237 1.00 91.50 82 LEU A O 1
ATOM 703 N N . ILE A 1 83 ? 7.288 4.626 -3.787 1.00 92.19 83 ILE A N 1
ATOM 704 C CA . ILE A 1 83 ? 6.320 3.984 -4.684 1.00 92.19 83 ILE A CA 1
ATOM 705 C C . ILE A 1 83 ? 5.134 3.416 -3.899 1.00 92.19 83 ILE A C 1
ATOM 707 O O . ILE A 1 83 ? 5.273 2.900 -2.791 1.00 92.19 83 ILE A O 1
ATOM 711 N N . THR A 1 84 ? 3.949 3.495 -4.495 1.00 92.62 84 THR A N 1
ATOM 712 C CA . THR A 1 84 ? 2.686 2.994 -3.951 1.00 92.62 84 THR A CA 1
ATOM 713 C C . THR A 1 84 ? 2.025 2.003 -4.912 1.00 92.62 84 THR A C 1
ATOM 715 O O . THR A 1 84 ? 2.274 2.042 -6.121 1.00 92.62 84 THR A O 1
ATOM 718 N N . PRO A 1 85 ? 1.089 1.162 -4.436 1.00 93.38 85 PRO A N 1
ATOM 719 C CA . PRO A 1 85 ? 0.273 0.331 -5.323 1.00 93.38 85 PRO A CA 1
ATOM 720 C C . PRO A 1 85 ? -0.507 1.131 -6.381 1.00 93.38 85 PRO A C 1
ATOM 722 O O . PRO A 1 85 ? -0.803 0.617 -7.459 1.00 93.38 85 PRO A O 1
ATOM 725 N N . HIS A 1 86 ? -0.814 2.405 -6.112 1.00 95.00 86 HIS A N 1
ATOM 726 C CA . HIS A 1 86 ? -1.461 3.280 -7.086 1.00 95.00 86 HIS A CA 1
ATOM 727 C C . HIS A 1 86 ? -0.555 3.602 -8.281 1.00 95.00 86 HIS A C 1
ATOM 729 O O . HIS A 1 86 ? -1.063 3.745 -9.394 1.00 95.00 86 HIS A O 1
ATOM 735 N N . ASP A 1 87 ? 0.762 3.682 -8.081 1.00 95.75 87 ASP A N 1
ATOM 736 C CA . ASP A 1 87 ? 1.735 3.889 -9.160 1.00 95.75 87 ASP A CA 1
ATOM 737 C C . ASP A 1 87 ? 1.839 2.647 -10.043 1.00 95.75 87 ASP A C 1
ATOM 739 O O . ASP A 1 87 ? 1.874 2.764 -11.264 1.00 95.75 87 ASP A O 1
ATOM 743 N N . LEU A 1 88 ? 1.782 1.447 -9.457 1.00 95.75 88 LEU A N 1
ATOM 744 C CA . LEU A 1 88 ? 1.707 0.200 -10.228 1.00 95.75 88 LEU A CA 1
ATOM 745 C C . LEU A 1 88 ? 0.434 0.154 -11.077 1.00 95.75 88 LEU A C 1
ATOM 747 O O . LEU A 1 88 ? 0.496 -0.109 -12.275 1.00 95.75 88 LEU A O 1
ATOM 751 N N . HIS A 1 89 ? -0.715 0.493 -10.488 1.00 96.75 89 HIS A N 1
ATOM 752 C CA . HIS A 1 89 ? -1.972 0.595 -11.226 1.00 96.75 89 HIS A CA 1
ATOM 753 C C . HIS A 1 89 ? -1.901 1.637 -12.359 1.00 96.75 89 HIS A C 1
ATOM 755 O O . HIS A 1 89 ? -2.333 1.356 -13.477 1.00 96.75 89 HIS A O 1
ATOM 761 N N . ALA A 1 90 ? -1.320 2.817 -12.107 1.00 97.25 90 ALA A N 1
ATOM 762 C CA . ALA A 1 90 ? -1.093 3.834 -13.137 1.00 97.25 90 ALA A CA 1
ATOM 763 C C . ALA A 1 90 ? -0.142 3.338 -14.235 1.00 97.25 90 ALA A C 1
ATOM 765 O O . ALA A 1 90 ? -0.405 3.563 -15.410 1.00 97.25 90 ALA A O 1
ATOM 766 N N . THR A 1 91 ? 0.916 2.618 -13.865 1.00 96.25 91 THR A N 1
ATOM 767 C CA . THR A 1 91 ? 1.891 2.032 -14.792 1.00 96.25 91 THR A CA 1
ATOM 768 C C . THR A 1 91 ? 1.230 1.011 -15.708 1.00 96.25 91 THR A C 1
ATOM 770 O O . THR A 1 91 ? 1.412 1.071 -16.919 1.00 96.25 91 THR A O 1
ATOM 773 N N . PHE A 1 92 ? 0.401 0.112 -15.173 1.00 96.44 92 PHE A N 1
ATOM 774 C CA . PHE A 1 92 ? -0.326 -0.857 -15.997 1.00 96.44 92 PHE A CA 1
ATOM 775 C C . PHE A 1 92 ? -1.339 -0.189 -16.926 1.00 96.44 92 PHE A C 1
ATOM 777 O O . PHE A 1 92 ? -1.443 -0.583 -18.087 1.00 96.44 92 PHE A O 1
ATOM 784 N N . LYS A 1 93 ? -2.036 0.856 -16.463 1.00 96.12 93 LYS A N 1
ATOM 785 C CA . LYS A 1 93 ? -2.898 1.661 -17.340 1.00 96.12 93 LYS A CA 1
ATOM 786 C C . LYS A 1 93 ? -2.101 2.368 -18.435 1.00 96.12 93 LYS A C 1
ATOM 788 O O . LYS A 1 93 ? -2.530 2.364 -19.582 1.00 96.12 93 LYS A O 1
ATOM 793 N N . ASP A 1 94 ? -0.946 2.936 -18.105 1.00 96.38 94 ASP A N 1
ATOM 794 C CA . ASP A 1 94 ? -0.059 3.584 -19.073 1.00 96.38 94 ASP A CA 1
ATOM 795 C C . ASP A 1 94 ? 0.429 2.597 -20.136 1.00 96.38 94 ASP A C 1
ATOM 797 O O . ASP A 1 94 ? 0.343 2.896 -21.323 1.00 96.38 94 ASP A O 1
ATOM 801 N N . ILE A 1 95 ? 0.862 1.399 -19.729 1.00 95.25 95 ILE A N 1
ATOM 802 C CA . ILE A 1 95 ? 1.253 0.310 -20.637 1.00 95.25 95 ILE A CA 1
ATOM 803 C C . ILE A 1 95 ? 0.106 -0.038 -21.588 1.00 95.25 95 ILE A C 1
ATOM 805 O O . ILE A 1 95 ? 0.311 -0.098 -22.799 1.00 95.25 95 ILE A O 1
ATOM 809 N N . LEU A 1 96 ? -1.092 -0.252 -21.037 1.00 94.88 96 LEU A N 1
ATOM 810 C CA . LEU A 1 96 ? -2.244 -0.742 -21.787 1.00 94.88 96 LEU A CA 1
ATOM 811 C C . LEU A 1 96 ? -2.819 0.299 -22.754 1.00 94.88 96 LEU A C 1
ATOM 813 O O . LEU A 1 96 ? -3.241 -0.064 -23.848 1.00 94.88 96 LEU A O 1
ATOM 817 N N . TYR A 1 97 ? -2.850 1.573 -22.357 1.00 94.81 97 TYR A N 1
ATOM 818 C CA . TYR A 1 97 ? -3.621 2.596 -23.069 1.00 94.81 97 TYR A CA 1
ATOM 819 C C . TYR A 1 97 ? -2.789 3.696 -23.731 1.00 94.81 97 TYR A C 1
ATOM 821 O O . TYR A 1 97 ? -3.350 4.457 -24.513 1.00 94.81 97 TYR A O 1
ATOM 829 N N . HIS A 1 98 ? -1.495 3.845 -23.424 1.00 94.38 98 HIS A N 1
ATOM 830 C CA . HIS A 1 98 ? -0.721 5.011 -23.885 1.00 94.38 98 HIS A CA 1
ATOM 831 C C . HIS A 1 98 ? 0.678 4.674 -24.407 1.00 94.38 98 HIS A C 1
ATOM 833 O O . HIS A 1 98 ? 1.102 5.206 -25.428 1.00 94.38 98 HIS A O 1
ATOM 839 N N . GLN A 1 99 ? 1.430 3.808 -23.728 1.00 93.44 99 GLN A N 1
ATOM 840 C CA . GLN A 1 99 ? 2.819 3.523 -24.101 1.00 93.44 99 GLN A CA 1
ATOM 841 C C . GLN A 1 99 ? 2.917 2.783 -25.434 1.00 93.44 99 GLN A C 1
ATOM 843 O O . GLN A 1 99 ? 3.824 3.076 -26.215 1.00 93.44 99 GLN A O 1
ATOM 848 N N . TYR A 1 100 ? 1.963 1.891 -25.727 1.00 90.94 100 TYR A N 1
ATOM 849 C CA . TYR A 1 100 ? 1.903 1.155 -26.992 1.00 90.94 100 TYR A CA 1
ATOM 850 C C . TYR A 1 100 ? 1.909 2.085 -28.215 1.00 90.94 100 TYR A C 1
ATOM 852 O O . TYR A 1 100 ? 2.662 1.845 -29.156 1.00 90.94 100 TYR A O 1
ATOM 860 N N . GLU A 1 101 ? 1.155 3.190 -28.173 1.00 92.06 101 GLU A N 1
ATOM 861 C CA . GLU A 1 101 ? 1.069 4.170 -29.271 1.00 92.06 101 GLU A CA 1
ATOM 862 C C . GLU A 1 101 ? 2.426 4.793 -29.617 1.00 92.06 101 GLU A C 1
ATOM 864 O O . GLU A 1 101 ? 2.675 5.188 -30.753 1.00 92.06 101 GLU A O 1
ATOM 869 N N . THR A 1 102 ? 3.325 4.847 -28.636 1.00 91.25 102 THR A N 1
ATOM 870 C CA . THR A 1 102 ? 4.673 5.404 -28.782 1.00 91.25 102 THR A CA 1
ATOM 871 C C . THR A 1 102 ? 5.758 4.337 -28.799 1.00 91.25 102 THR A C 1
ATOM 873 O O . THR A 1 102 ? 6.927 4.666 -28.649 1.00 91.25 102 THR A O 1
ATOM 876 N N . SER A 1 103 ? 5.405 3.053 -28.940 1.00 90.31 103 SER A N 1
ATOM 877 C CA . SER A 1 103 ? 6.369 1.945 -28.834 1.00 90.31 103 SER A CA 1
ATOM 878 C C . SER A 1 103 ? 7.245 2.052 -27.576 1.00 90.31 103 SER A C 1
ATOM 880 O O . SER A 1 103 ? 8.442 1.778 -27.606 1.00 90.31 103 SER A O 1
ATOM 882 N N . PHE A 1 104 ? 6.624 2.473 -26.471 1.00 90.69 104 PHE A N 1
ATOM 883 C CA . PHE A 1 104 ? 7.241 2.682 -25.166 1.00 90.69 104 PHE A CA 1
ATOM 884 C C . PHE A 1 104 ? 8.379 3.717 -25.133 1.00 90.69 104 PHE A C 1
ATOM 886 O O . PHE A 1 104 ? 9.288 3.591 -24.319 1.00 90.69 104 PHE A O 1
ATOM 893 N N . SER A 1 105 ? 8.351 4.735 -26.002 1.00 91.31 105 SER A N 1
ATOM 894 C CA . SER A 1 105 ? 9.385 5.780 -26.055 1.00 91.31 105 SER A CA 1
ATOM 895 C C . SER A 1 105 ? 8.983 7.112 -25.413 1.00 91.31 105 SER A C 1
ATOM 897 O O . SER A 1 105 ? 9.796 8.038 -25.368 1.00 91.31 105 SER A O 1
ATOM 899 N N . ASN A 1 106 ? 7.731 7.268 -24.970 1.00 93.31 106 ASN A N 1
ATOM 900 C CA . ASN A 1 106 ? 7.256 8.516 -24.379 1.00 93.31 106 ASN A CA 1
ATOM 901 C C . ASN A 1 106 ? 7.325 8.483 -22.851 1.00 93.31 106 ASN A C 1
ATOM 903 O O . ASN A 1 106 ? 6.441 7.953 -22.174 1.00 93.31 106 ASN A O 1
ATOM 907 N N . TYR A 1 107 ? 8.340 9.160 -22.325 1.00 92.62 107 TYR A N 1
ATOM 908 C CA . TYR A 1 107 ? 8.609 9.246 -20.891 1.00 92.62 107 TYR A CA 1
ATOM 909 C C . TYR A 1 107 ? 8.116 10.546 -20.263 1.00 92.62 107 TYR A C 1
ATOM 911 O O . TYR A 1 107 ? 8.284 10.739 -19.069 1.00 92.62 107 TYR A O 1
ATOM 919 N N . THR A 1 108 ? 7.503 11.451 -21.025 1.00 94.56 108 THR A N 1
ATOM 920 C CA . THR A 1 108 ? 7.058 12.736 -20.470 1.00 94.56 108 THR A CA 1
ATOM 921 C C . THR A 1 108 ? 5.994 12.537 -19.391 1.00 94.56 108 THR A C 1
ATOM 923 O O . THR A 1 108 ? 5.166 11.618 -19.483 1.00 94.56 108 THR A O 1
ATOM 926 N N . TYR A 1 109 ? 6.028 13.401 -18.369 1.00 95.12 109 TYR A N 1
ATOM 927 C CA . TYR A 1 109 ? 5.045 13.412 -17.287 1.00 95.12 109 TYR A CA 1
ATOM 928 C C . TYR A 1 109 ? 3.619 13.416 -17.844 1.00 95.12 109 TYR A C 1
ATOM 930 O O . TYR A 1 109 ? 3.287 14.152 -18.776 1.00 95.12 109 TYR A O 1
ATOM 938 N N . ARG A 1 110 ? 2.763 12.603 -17.228 1.00 94.88 110 ARG A N 1
ATOM 939 C CA . ARG A 1 110 ? 1.341 12.512 -17.545 1.00 94.88 110 ARG A CA 1
ATOM 940 C C . ARG A 1 110 ? 0.550 12.435 -16.251 1.00 94.88 110 ARG A C 1
ATOM 942 O O . ARG A 1 110 ? 0.839 11.598 -15.398 1.00 94.88 110 ARG A O 1
ATOM 949 N N . ASN A 1 111 ? -0.477 13.270 -16.144 1.00 95.12 111 ASN A N 1
ATOM 950 C CA . ASN A 1 111 ? -1.473 13.140 -15.093 1.00 95.12 111 ASN A CA 1
ATOM 951 C C . ASN A 1 111 ? -2.483 12.050 -15.488 1.00 95.12 111 ASN A C 1
ATOM 953 O O . ASN A 1 111 ? -3.036 12.089 -16.585 1.00 95.12 111 ASN A O 1
ATOM 957 N N . PHE A 1 112 ? -2.695 11.075 -14.603 1.00 94.75 112 PHE A N 1
ATOM 958 C CA . PHE A 1 112 ? -3.604 9.947 -14.820 1.00 94.75 112 PHE A CA 1
ATOM 959 C C . PHE A 1 112 ? -4.967 10.129 -14.145 1.00 94.75 112 PHE A C 1
ATOM 961 O O . PHE A 1 112 ? -5.794 9.223 -14.206 1.00 94.75 112 PHE A O 1
ATOM 968 N N . LEU A 1 113 ? -5.228 11.263 -13.493 1.00 94.38 113 LEU A N 1
ATOM 969 C CA . LEU A 1 113 ? -6.541 11.547 -12.924 1.00 94.38 113 LEU A CA 1
ATOM 970 C C . LEU A 1 113 ? -7.581 11.799 -14.035 1.00 94.38 113 LEU A C 1
ATOM 972 O O . LEU A 1 113 ? -7.251 12.420 -15.044 1.00 94.38 113 LEU A O 1
ATOM 976 N N . PRO A 1 114 ? -8.845 11.371 -13.846 1.00 93.31 114 PRO A N 1
ATOM 977 C CA . PRO A 1 114 ? -9.380 10.675 -12.669 1.00 93.31 114 PRO A CA 1
ATOM 978 C C . PRO A 1 114 ? -9.148 9.149 -12.672 1.00 93.31 114 PRO A C 1
ATOM 980 O O . PRO A 1 114 ?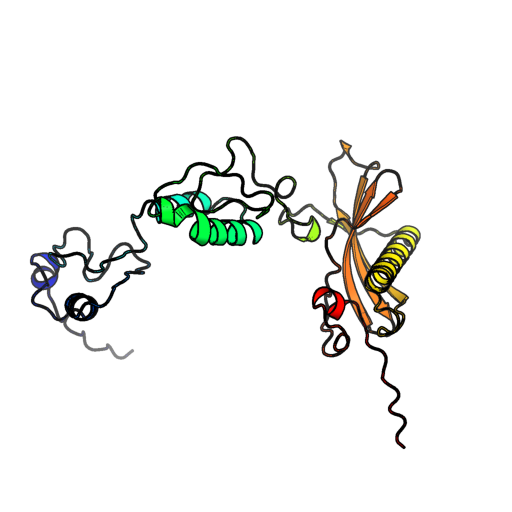 -9.455 8.487 -11.681 1.00 93.31 114 PRO A O 1
ATOM 983 N N . ASP A 1 115 ? -8.601 8.587 -13.753 1.00 90.31 115 ASP A N 1
ATOM 984 C CA . ASP A 1 115 ? -8.502 7.141 -13.990 1.00 90.31 115 ASP A CA 1
ATOM 985 C C . ASP A 1 115 ? -7.564 6.397 -13.033 1.00 90.31 115 ASP A C 1
ATOM 987 O O . ASP A 1 115 ? -7.772 5.214 -12.744 1.00 90.31 115 ASP A O 1
ATOM 991 N N . SER A 1 116 ? -6.506 7.045 -12.562 1.00 93.88 116 SER A N 1
ATOM 992 C CA . SER A 1 116 ? -5.595 6.513 -11.555 1.00 93.88 116 SER A CA 1
ATOM 993 C C . SER A 1 116 ? -5.064 7.631 -10.671 1.00 93.88 116 SER A C 1
ATOM 995 O O . SER A 1 116 ? -4.841 8.750 -11.120 1.00 93.88 116 SER A O 1
ATOM 997 N N . ARG A 1 117 ? -4.832 7.302 -9.398 1.00 92.31 117 ARG A N 1
ATOM 998 C CA . ARG A 1 117 ? -4.292 8.230 -8.393 1.00 92.31 117 ARG A CA 1
ATOM 999 C C . ARG A 1 117 ? -2.765 8.204 -8.289 1.00 92.31 117 ARG A C 1
ATOM 1001 O O . ARG A 1 117 ? -2.211 8.975 -7.516 1.00 92.31 117 ARG A O 1
ATOM 1008 N N . GLY A 1 118 ? -2.105 7.286 -8.993 1.00 94.62 118 GLY A N 1
ATOM 1009 C CA . GLY A 1 118 ? -0.647 7.162 -8.996 1.00 94.62 118 GLY A CA 1
ATOM 1010 C C . GLY A 1 118 ? -0.003 7.710 -10.263 1.00 94.62 118 GLY A C 1
ATOM 1011 O O . GLY A 1 118 ? -0.682 8.157 -11.188 1.00 94.62 118 GLY A O 1
ATOM 1012 N N . SER A 1 119 ? 1.319 7.620 -10.315 1.00 95.25 119 SER A N 1
ATOM 1013 C CA . SER A 1 119 ? 2.155 7.995 -11.453 1.00 95.25 119 SER A CA 1
ATOM 1014 C C . SER A 1 119 ? 2.747 6.746 -12.108 1.00 95.25 119 SER A C 1
ATOM 1016 O O . SER A 1 119 ? 3.163 5.821 -11.417 1.00 95.25 119 SER A O 1
ATOM 1018 N N . SER A 1 120 ? 2.803 6.708 -13.440 1.00 95.44 120 SER A N 1
ATOM 1019 C CA . SER A 1 120 ? 3.473 5.613 -14.153 1.00 95.44 120 SER A CA 1
ATOM 1020 C C . SER A 1 120 ? 4.978 5.615 -13.865 1.00 95.44 120 SER A C 1
ATOM 1022 O O . SER A 1 120 ? 5.623 6.657 -13.973 1.00 95.44 120 SER A O 1
ATOM 1024 N N . LEU A 1 121 ? 5.545 4.447 -13.553 1.00 95.19 121 LEU A N 1
ATOM 1025 C CA . LEU A 1 121 ? 6.988 4.249 -13.362 1.00 95.19 121 LEU A CA 1
ATOM 1026 C C . LEU A 1 121 ? 7.781 4.368 -14.674 1.00 95.19 121 LEU A C 1
ATOM 1028 O O . LEU A 1 121 ? 9.001 4.484 -14.646 1.00 95.19 121 LEU A O 1
ATOM 1032 N N . LEU A 1 122 ? 7.087 4.359 -15.817 1.00 93.81 122 LEU A N 1
ATOM 1033 C CA . LEU A 1 122 ? 7.675 4.512 -17.150 1.00 93.81 122 LEU A CA 1
ATOM 1034 C C . LEU A 1 122 ? 7.796 5.978 -17.587 1.00 93.81 122 LEU A C 1
ATOM 1036 O O . LEU A 1 122 ? 8.329 6.254 -18.657 1.00 93.81 122 LEU A O 1
ATOM 1040 N N . ARG A 1 123 ? 7.274 6.923 -16.798 1.00 93.75 123 ARG A N 1
ATOM 1041 C CA . ARG A 1 123 ? 7.241 8.356 -17.120 1.00 93.75 123 ARG A CA 1
ATOM 1042 C C . ARG A 1 123 ? 7.923 9.177 -16.047 1.00 93.75 123 ARG A C 1
ATOM 1044 O O . ARG A 1 123 ? 8.075 8.729 -14.919 1.00 93.75 123 ARG A O 1
ATOM 1051 N N . ASP A 1 124 ? 8.286 10.406 -16.367 1.00 93.25 124 ASP A N 1
ATOM 1052 C CA . ASP A 1 124 ? 8.720 11.421 -15.419 1.00 93.25 124 ASP A CA 1
ATOM 1053 C C . ASP A 1 124 ? 7.654 11.658 -14.353 1.00 93.25 124 ASP A C 1
ATOM 1055 O O . ASP A 1 124 ? 6.453 11.730 -14.634 1.00 93.25 124 ASP A O 1
ATOM 1059 N N . PHE A 1 125 ? 8.110 11.772 -13.108 1.00 93.94 125 PHE A N 1
ATOM 1060 C CA . PHE A 1 125 ? 7.273 12.275 -12.030 1.00 93.94 125 PHE A CA 1
ATOM 1061 C C . PHE A 1 125 ? 7.129 13.791 -12.135 1.00 93.94 125 PHE A C 1
ATOM 1063 O O . PHE A 1 125 ? 7.893 14.471 -12.822 1.00 93.94 125 PHE A O 1
ATOM 1070 N N . GLU A 1 126 ? 6.104 14.318 -11.471 1.00 94.00 126 GLU A N 1
ATOM 1071 C CA . GLU A 1 126 ? 5.794 15.738 -11.527 1.00 94.00 126 GLU A CA 1
ATOM 1072 C C . GLU A 1 126 ? 6.956 16.575 -10.985 1.00 94.00 126 GLU A C 1
ATOM 1074 O O . GLU A 1 126 ? 7.426 16.392 -9.858 1.00 94.00 126 GLU A O 1
ATOM 1079 N N . LYS A 1 127 ? 7.449 17.497 -11.812 1.00 93.81 127 LYS A N 1
ATOM 1080 C CA . LYS A 1 127 ? 8.640 18.276 -11.487 1.00 93.81 127 LYS A CA 1
ATOM 1081 C C . LYS A 1 127 ? 8.377 19.181 -10.284 1.00 93.81 127 LYS A C 1
ATOM 1083 O O . LYS A 1 127 ? 7.450 19.981 -10.290 1.00 93.81 127 LYS A O 1
ATOM 1088 N N . GLY A 1 128 ? 9.255 19.100 -9.286 1.00 93.12 128 GLY A N 1
ATOM 1089 C CA . GLY A 1 128 ? 9.176 19.927 -8.079 1.00 93.12 128 GLY A CA 1
ATOM 1090 C C . GLY A 1 128 ? 8.170 19.433 -7.036 1.00 93.12 128 GLY A C 1
ATOM 1091 O O . GLY A 1 128 ? 8.029 20.077 -6.000 1.00 93.12 128 GLY A O 1
ATOM 1092 N N . VAL A 1 129 ? 7.509 18.293 -7.266 1.00 92.19 129 VAL A N 1
ATOM 1093 C CA . VAL A 1 129 ? 6.582 17.695 -6.302 1.00 92.19 129 VAL A CA 1
ATOM 1094 C C . VAL A 1 129 ? 7.281 16.545 -5.575 1.00 92.19 129 VAL A C 1
ATOM 1096 O O . VAL A 1 129 ? 7.527 15.498 -6.175 1.00 92.19 129 VAL A O 1
ATOM 1099 N N . PRO A 1 130 ? 7.619 16.702 -4.283 1.00 91.31 130 PRO A N 1
ATOM 1100 C CA . PRO A 1 130 ? 8.265 15.634 -3.539 1.00 91.31 130 PRO A CA 1
ATOM 1101 C C . PRO A 1 130 ? 7.293 14.478 -3.290 1.00 91.31 130 PRO A C 1
ATOM 1103 O O . PRO A 1 130 ? 6.121 14.675 -2.967 1.00 91.31 130 PRO A O 1
ATOM 1106 N N . ARG A 1 131 ? 7.797 13.249 -3.371 1.00 91.00 131 ARG A N 1
ATOM 1107 C CA . ARG A 1 131 ? 7.022 12.040 -3.084 1.00 91.00 131 ARG A CA 1
ATOM 1108 C C . ARG A 1 131 ? 7.138 11.679 -1.609 1.00 91.00 131 ARG A C 1
ATOM 1110 O O . ARG A 1 131 ? 8.153 11.172 -1.151 1.00 91.00 131 ARG A O 1
ATOM 1117 N N . ASN A 1 132 ? 6.093 11.966 -0.841 1.00 88.75 132 ASN A N 1
ATOM 1118 C CA . ASN A 1 132 ? 6.019 11.660 0.589 1.00 88.75 132 ASN A CA 1
ATOM 1119 C C . ASN A 1 132 ? 4.579 11.316 1.000 1.00 88.75 132 ASN A C 1
ATOM 1121 O O . ASN A 1 132 ? 3.641 11.514 0.229 1.00 88.75 132 ASN A O 1
ATOM 1125 N N . CYS A 1 133 ? 4.388 10.836 2.231 1.00 85.62 133 CYS A N 1
ATOM 1126 C CA . CYS A 1 133 ? 3.073 10.414 2.730 1.00 85.62 133 CYS A CA 1
ATOM 1127 C C . CYS A 1 133 ? 2.012 11.525 2.796 1.00 85.62 133 CYS A C 1
ATOM 1129 O O . CYS A 1 133 ? 0.838 11.216 2.956 1.00 85.62 133 CYS A O 1
ATOM 1131 N N . LYS A 1 134 ? 2.399 12.808 2.731 1.00 83.62 134 LYS A N 1
ATOM 1132 C CA . LYS A 1 134 ? 1.446 13.928 2.723 1.00 83.62 134 LYS A CA 1
ATOM 1133 C C . LYS A 1 134 ? 0.864 14.164 1.328 1.00 83.62 134 LYS A C 1
ATOM 1135 O O . LYS A 1 134 ? -0.259 14.641 1.217 1.00 83.62 134 LYS A O 1
ATOM 1140 N N . ILE A 1 135 ? 1.646 13.880 0.288 1.00 88.50 135 ILE A N 1
ATOM 1141 C CA . ILE A 1 135 ? 1.297 14.163 -1.110 1.00 88.50 135 ILE A CA 1
ATOM 1142 C C . ILE A 1 135 ? 0.740 12.919 -1.799 1.00 88.50 135 ILE A C 1
ATOM 1144 O O . ILE A 1 135 ? -0.212 13.009 -2.571 1.00 88.50 135 ILE A O 1
ATOM 1148 N N . LEU A 1 136 ? 1.319 11.752 -1.521 1.00 90.50 136 LEU A N 1
ATOM 1149 C CA . LEU A 1 136 ? 0.868 10.499 -2.108 1.00 90.50 136 LEU A CA 1
ATOM 1150 C C . LEU A 1 136 ? -0.3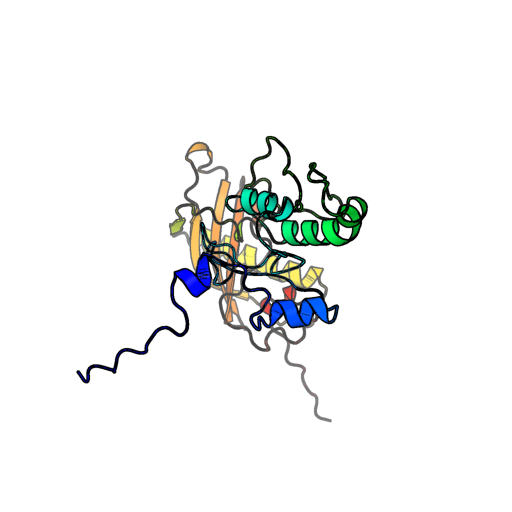85 9.972 -1.395 1.00 90.50 136 LEU A C 1
ATOM 1152 O O . LEU A 1 136 ? -0.548 10.210 -0.198 1.00 90.50 136 LEU A O 1
ATOM 1156 N N . PRO A 1 137 ? -1.246 9.204 -2.092 1.00 88.00 137 PRO A N 1
ATOM 1157 C CA . PRO A 1 137 ? -2.463 8.608 -1.533 1.00 88.00 137 PRO A CA 1
ATOM 1158 C C . PRO A 1 137 ? -2.157 7.421 -0.598 1.00 88.00 137 PRO A C 1
ATOM 1160 O O . PRO A 1 137 ? -2.648 6.310 -0.785 1.00 88.00 137 PRO A O 1
ATOM 1163 N N . ILE A 1 138 ? -1.323 7.650 0.414 1.00 88.00 138 ILE A N 1
ATOM 1164 C CA . ILE A 1 138 ? -0.938 6.689 1.443 1.00 88.00 138 ILE A CA 1
ATOM 1165 C C . ILE A 1 138 ? -1.701 7.068 2.708 1.00 88.00 138 ILE A C 1
ATOM 1167 O O . ILE A 1 138 ? -1.578 8.185 3.205 1.00 88.00 138 ILE A O 1
ATOM 1171 N N . SER A 1 139 ? -2.491 6.142 3.252 1.00 85.50 139 SER A N 1
ATOM 1172 C CA . SER A 1 139 ? -3.104 6.374 4.562 1.00 85.50 139 SER A CA 1
ATOM 1173 C C . SER A 1 139 ? -2.016 6.567 5.616 1.00 85.50 139 SER A C 1
ATOM 1175 O O . SER A 1 139 ? -1.023 5.840 5.615 1.00 85.50 139 SER A O 1
ATOM 1177 N N . SER A 1 140 ? -2.226 7.490 6.557 1.00 80.94 140 SER A N 1
ATOM 1178 C CA . SER A 1 140 ? -1.269 7.778 7.634 1.00 80.94 140 SER A CA 1
ATOM 1179 C C . SER A 1 140 ? -0.843 6.516 8.394 1.00 80.94 140 SER A C 1
ATOM 1181 O O . SER A 1 140 ? 0.301 6.425 8.826 1.00 80.94 140 SER A O 1
ATOM 1183 N N . GLN A 1 141 ? -1.734 5.520 8.502 1.00 82.81 141 GLN A N 1
ATOM 1184 C CA . GLN A 1 141 ? -1.460 4.234 9.157 1.00 82.81 141 GLN A CA 1
ATOM 1185 C C . GLN A 1 141 ? -0.407 3.368 8.444 1.00 82.81 141 GLN A C 1
ATOM 1187 O O . GLN A 1 141 ? 0.184 2.497 9.070 1.00 82.81 141 GLN A O 1
ATOM 1192 N N . TYR A 1 142 ? -0.170 3.604 7.151 1.00 85.44 142 TYR A N 1
ATOM 1193 C CA . TYR A 1 142 ? 0.820 2.895 6.331 1.00 85.44 142 TYR A CA 1
ATOM 1194 C C . TYR A 1 142 ? 2.021 3.769 5.970 1.00 85.44 142 TYR A C 1
ATOM 1196 O O . TYR A 1 142 ? 2.875 3.359 5.184 1.00 85.44 142 TYR A O 1
ATOM 1204 N N . CYS A 1 143 ? 2.094 4.983 6.513 1.00 84.38 143 CYS A N 1
ATOM 1205 C CA . CYS A 1 143 ? 3.258 5.819 6.302 1.00 84.38 143 CYS A CA 1
ATOM 1206 C C . CYS A 1 143 ? 4.472 5.221 7.026 1.00 84.38 143 CYS A C 1
ATOM 1208 O O . CYS A 1 143 ? 4.414 4.929 8.217 1.00 84.38 143 CYS A O 1
ATOM 1210 N N . ILE A 1 144 ? 5.585 5.076 6.302 1.00 69.25 144 ILE A N 1
ATOM 1211 C CA . ILE A 1 144 ? 6.820 4.447 6.800 1.00 69.25 144 ILE A CA 1
ATOM 1212 C C . ILE A 1 144 ? 7.559 5.354 7.802 1.00 69.25 144 ILE A C 1
ATOM 1214 O O . ILE A 1 144 ? 8.419 4.883 8.543 1.00 69.25 144 ILE A O 1
ATOM 1218 N N . CYS A 1 145 ? 7.229 6.650 7.861 1.00 69.62 145 CYS A N 1
ATOM 1219 C CA . CYS A 1 145 ? 7.876 7.593 8.770 1.00 69.62 145 CYS A CA 1
ATOM 1220 C C . CYS A 1 145 ? 7.721 7.150 10.233 1.00 69.62 145 CYS A C 1
ATOM 1222 O O . CYS A 1 145 ? 6.629 7.183 10.806 1.00 69.62 145 CYS A O 1
ATOM 1224 N N . GLN A 1 146 ? 8.838 6.760 10.845 1.00 68.31 146 GLN A N 1
ATOM 1225 C CA . GLN A 1 146 ? 8.895 6.356 12.242 1.00 68.31 146 GLN A CA 1
ATOM 1226 C C . GLN A 1 146 ? 9.039 7.594 13.120 1.00 68.31 146 GLN A C 1
ATOM 1228 O O . GLN A 1 146 ? 10.135 8.083 13.377 1.00 68.31 146 GLN A O 1
ATOM 1233 N N . PHE A 1 147 ? 7.909 8.119 13.574 1.00 78.25 147 PHE A N 1
ATOM 1234 C CA . PHE A 1 147 ? 7.908 9.082 14.665 1.00 78.25 147 PHE A CA 1
ATOM 1235 C C . PHE A 1 147 ? 8.087 8.343 15.987 1.00 78.25 147 PHE A C 1
ATOM 1237 O O . PHE A 1 147 ? 7.583 7.228 16.169 1.00 78.25 147 PHE A O 1
ATOM 1244 N N . LYS A 1 148 ? 8.784 8.978 16.927 1.00 86.25 148 LYS A N 1
ATOM 1245 C CA . LYS A 1 148 ? 8.870 8.471 18.292 1.00 86.25 148 LYS A CA 1
ATOM 1246 C C . LYS A 1 148 ? 7.460 8.410 18.887 1.00 86.25 148 LYS A C 1
ATOM 1248 O O . LYS A 1 148 ? 6.657 9.320 18.695 1.00 86.25 148 LYS A O 1
ATOM 1253 N N . LYS A 1 149 ? 7.160 7.319 19.588 1.00 89.25 149 LYS A N 1
ATOM 1254 C CA . LYS A 1 149 ? 5.882 7.107 20.273 1.00 89.25 149 LYS A CA 1
ATOM 1255 C C . LYS A 1 149 ? 6.104 7.126 21.778 1.00 89.25 149 LYS A C 1
ATOM 1257 O O . LYS A 1 149 ? 7.106 6.601 22.261 1.00 89.25 149 LYS A O 1
ATOM 1262 N N . VAL A 1 150 ? 5.165 7.713 22.505 1.00 92.06 150 VAL A N 1
ATOM 1263 C CA . VAL A 1 150 ? 5.173 7.796 23.968 1.00 92.06 150 VAL A CA 1
ATOM 1264 C C . VAL A 1 150 ? 3.955 7.055 24.501 1.00 92.06 150 VAL A C 1
ATOM 1266 O O . VAL A 1 150 ? 2.870 7.158 23.933 1.00 92.06 150 VAL A O 1
ATOM 1269 N N . ILE A 1 151 ? 4.140 6.284 25.572 1.00 93.62 151 ILE A N 1
ATOM 1270 C CA . ILE A 1 151 ? 3.032 5.610 26.254 1.00 93.62 151 ILE A CA 1
ATOM 1271 C C . ILE A 1 151 ? 2.178 6.669 26.943 1.00 93.62 151 ILE A C 1
ATOM 1273 O O . ILE A 1 151 ? 2.695 7.504 27.685 1.00 93.62 151 ILE A O 1
ATOM 1277 N N . VAL A 1 152 ? 0.873 6.614 26.711 1.00 93.12 152 VAL A N 1
ATOM 1278 C CA . VAL A 1 152 ? -0.091 7.496 27.361 1.00 93.12 152 VAL A CA 1
ATOM 1279 C C . VAL A 1 152 ? -0.728 6.736 28.514 1.00 93.12 152 VAL A C 1
ATOM 1281 O O . VAL A 1 152 ? -1.274 5.659 28.310 1.00 93.12 152 VAL A O 1
ATOM 1284 N N . VAL A 1 153 ? -0.669 7.302 29.719 1.00 93.06 153 VAL A N 1
ATOM 1285 C CA . VAL A 1 153 ? -1.321 6.748 30.914 1.00 93.06 153 VAL A CA 1
ATOM 1286 C C . VAL A 1 153 ? -2.401 7.731 31.356 1.00 93.06 153 VAL A C 1
ATOM 1288 O O . VAL A 1 153 ? -2.135 8.663 32.113 1.00 93.06 153 VAL A O 1
ATOM 1291 N N . ASN A 1 154 ? -3.608 7.577 30.811 1.00 93.69 154 ASN A N 1
ATOM 1292 C CA . ASN A 1 154 ? -4.756 8.431 31.120 1.00 93.69 154 ASN A CA 1
ATOM 1293 C C . ASN A 1 154 ? -6.060 7.651 30.902 1.00 93.69 154 ASN A C 1
ATOM 1295 O O . ASN A 1 154 ? -6.495 7.476 29.766 1.00 93.69 154 ASN A O 1
ATOM 1299 N N . SER A 1 155 ? -6.690 7.213 31.995 1.00 93.69 155 SER A N 1
ATOM 1300 C CA . SER A 1 155 ? -7.889 6.366 31.957 1.00 93.69 155 SER A CA 1
ATOM 1301 C C . SER A 1 155 ? -9.082 7.036 31.274 1.00 93.69 155 SER A C 1
ATOM 1303 O O . SER A 1 155 ? -9.802 6.387 30.523 1.00 93.69 155 SER A O 1
ATOM 1305 N N . THR A 1 156 ? -9.279 8.340 31.491 1.00 95.00 156 THR A N 1
ATOM 1306 C CA . THR A 1 156 ? -10.379 9.095 30.870 1.00 95.00 156 THR A CA 1
ATOM 1307 C C . THR A 1 156 ? -10.207 9.159 29.356 1.00 95.00 156 THR A C 1
ATOM 1309 O O . THR A 1 156 ? -11.166 8.987 28.607 1.00 95.00 156 THR A O 1
ATOM 1312 N N . LEU A 1 157 ? -8.974 9.376 28.892 1.00 93.94 157 LEU A N 1
ATOM 1313 C CA . LEU A 1 157 ? -8.662 9.404 27.467 1.00 93.94 157 LEU A CA 1
ATOM 1314 C C . LEU A 1 157 ? -8.762 8.007 26.837 1.00 93.94 157 LEU A C 1
ATOM 1316 O O . LEU A 1 157 ? -9.268 7.884 25.726 1.00 93.94 157 LEU A O 1
ATOM 1320 N N . GLU A 1 158 ? -8.320 6.957 27.532 1.00 95.81 158 GLU A N 1
ATOM 1321 C CA . GLU A 1 158 ? -8.488 5.569 27.081 1.00 95.81 158 GLU A CA 1
ATOM 1322 C C . GLU A 1 158 ? -9.964 5.211 26.882 1.00 95.81 158 GLU A C 1
ATOM 1324 O O . GLU A 1 158 ? -10.319 4.650 25.845 1.00 95.81 158 GLU A O 1
ATOM 1329 N N . GLU A 1 159 ? -10.830 5.576 27.830 1.00 95.56 159 GLU A N 1
ATOM 1330 C CA . GLU A 1 159 ? -12.275 5.364 27.726 1.00 95.56 159 GLU A CA 1
ATOM 1331 C C . GLU A 1 159 ? -12.881 6.179 26.575 1.00 95.56 159 GLU A C 1
ATOM 1333 O O . GLU A 1 159 ? -13.621 5.639 25.750 1.00 95.56 159 GLU A O 1
ATOM 1338 N N . GLN A 1 160 ? -12.516 7.460 26.455 1.00 95.88 160 GLN A N 1
ATOM 1339 C CA . GLN A 1 160 ? -12.989 8.333 25.380 1.00 95.88 160 GLN A CA 1
ATOM 1340 C C . GLN A 1 160 ? -12.617 7.790 23.992 1.00 95.88 160 GLN A C 1
ATOM 1342 O O . GLN A 1 160 ? -13.474 7.692 23.111 1.00 95.88 160 GLN A O 1
ATOM 1347 N N . LEU A 1 161 ? -11.347 7.430 23.784 1.00 96.69 161 LEU A N 1
ATOM 1348 C CA . LEU A 1 161 ? -10.865 6.901 22.506 1.00 96.69 161 LEU A CA 1
ATOM 1349 C C . LEU A 1 161 ? -11.410 5.494 22.238 1.00 96.69 161 LEU A C 1
ATOM 1351 O O . LEU A 1 161 ? -11.719 5.173 21.091 1.00 96.69 161 LEU A O 1
ATOM 1355 N N . GLY A 1 162 ? -11.564 4.677 23.281 1.00 97.19 162 GLY A N 1
ATOM 1356 C CA . GLY A 1 162 ? -12.169 3.351 23.215 1.00 97.19 162 GLY A CA 1
ATOM 1357 C C . GLY A 1 162 ? -13.631 3.390 22.761 1.00 97.19 162 GLY A C 1
ATOM 1358 O O . GLY A 1 162 ? -14.017 2.646 21.861 1.00 97.19 162 GLY A O 1
ATOM 1359 N N . ASN A 1 163 ? -14.436 4.293 23.319 1.00 96.69 163 ASN A N 1
ATOM 1360 C CA . ASN A 1 163 ? -15.821 4.489 22.885 1.00 96.69 163 ASN A CA 1
ATOM 1361 C C . ASN A 1 163 ? -15.879 5.015 21.446 1.00 96.69 163 ASN A C 1
ATOM 1363 O O . ASN A 1 163 ? -16.604 4.466 20.617 1.00 96.69 163 ASN A O 1
ATOM 1367 N N . PHE A 1 164 ? -15.026 5.989 21.113 1.00 97.31 164 PHE A N 1
ATOM 1368 C CA . PHE A 1 164 ? -14.937 6.535 19.760 1.00 97.31 164 PHE A CA 1
ATOM 1369 C C . PHE A 1 164 ? -14.677 5.453 18.700 1.00 97.31 164 PHE A C 1
ATOM 1371 O O . PHE A 1 164 ? -15.353 5.426 17.673 1.00 97.31 164 PHE A O 1
ATOM 1378 N N . VAL A 1 165 ? -13.732 4.530 18.922 1.00 97.38 165 VAL A N 1
ATOM 1379 C CA . VAL A 1 165 ? -13.456 3.468 17.935 1.00 97.38 165 VAL A CA 1
ATOM 1380 C C . VAL A 1 165 ? -14.608 2.481 17.782 1.00 97.38 165 VAL A C 1
ATOM 1382 O O . VAL A 1 165 ? -14.865 2.031 16.663 1.00 97.38 165 VAL A O 1
ATOM 1385 N N . MET A 1 166 ? -15.333 2.174 18.859 1.00 97.12 166 MET A N 1
ATOM 1386 C CA . MET A 1 166 ? -16.500 1.290 18.793 1.00 97.12 166 MET A CA 1
ATOM 1387 C C . MET A 1 166 ? -17.670 1.931 18.048 1.00 97.12 166 MET A C 1
ATOM 1389 O O . MET A 1 166 ? -18.322 1.260 17.239 1.00 97.12 166 MET A O 1
ATOM 1393 N N . ASP A 1 167 ? -17.892 3.230 18.250 1.00 96.94 167 ASP A N 1
ATOM 1394 C CA . ASP A 1 167 ? -18.887 3.994 17.499 1.00 96.94 167 ASP A CA 1
ATOM 1395 C C . ASP A 1 167 ? -18.570 3.969 16.002 1.00 96.94 167 ASP A C 1
ATOM 1397 O O . ASP A 1 167 ? -19.452 3.694 15.184 1.00 96.94 167 ASP A O 1
ATOM 1401 N N . ARG A 1 168 ? -17.294 4.147 15.630 1.00 96.69 168 ARG A N 1
ATOM 1402 C CA . ARG A 1 168 ? -16.853 4.082 14.228 1.00 96.69 168 ARG A CA 1
ATOM 1403 C C . ARG A 1 168 ? -16.992 2.691 13.616 1.00 96.69 168 ARG A C 1
ATOM 1405 O O . ARG A 1 168 ? -17.441 2.588 12.477 1.00 96.69 168 ARG A O 1
ATOM 1412 N N . ILE A 1 169 ? -16.666 1.615 14.339 1.00 96.31 169 ILE A N 1
ATOM 1413 C CA . ILE A 1 169 ? -16.924 0.243 13.857 1.00 96.31 169 ILE A CA 1
ATOM 1414 C C . ILE A 1 169 ? -18.424 0.056 13.601 1.00 96.31 169 ILE A C 1
ATOM 1416 O O . ILE A 1 169 ? -18.824 -0.408 12.531 1.00 96.31 169 ILE A O 1
ATOM 1420 N N . THR A 1 170 ? -19.261 0.466 14.553 1.00 95.62 170 THR A N 1
ATOM 1421 C CA . THR A 1 170 ? -20.719 0.352 14.450 1.00 95.62 170 THR A CA 1
ATOM 1422 C C . THR A 1 170 ? -21.265 1.141 13.258 1.00 95.62 170 THR A C 1
ATOM 1424 O O . THR A 1 170 ? -22.105 0.640 12.509 1.00 95.62 170 THR A O 1
ATOM 1427 N N . GLU A 1 171 ? -20.773 2.359 13.043 1.00 96.12 171 GLU A N 1
ATOM 1428 C CA . GLU A 1 171 ? -21.124 3.215 11.910 1.00 96.12 171 GLU A CA 1
ATOM 1429 C C . GLU A 1 171 ? -20.729 2.594 10.563 1.00 96.12 171 GLU A C 1
ATOM 1431 O O . GLU A 1 171 ? -21.534 2.608 9.629 1.00 96.12 171 GLU A O 1
ATOM 1436 N N . ILE A 1 172 ? -19.541 1.986 10.458 1.00 95.75 172 ILE A N 1
ATOM 1437 C CA . ILE A 1 172 ? -19.098 1.283 9.242 1.00 95.75 172 ILE A CA 1
ATOM 1438 C C . ILE A 1 172 ? -20.052 0.130 8.910 1.00 95.75 172 ILE A C 1
ATOM 1440 O O . ILE A 1 172 ? -20.454 -0.020 7.751 1.00 95.75 172 ILE A O 1
ATOM 1444 N N . LEU A 1 173 ? -20.442 -0.668 9.908 1.00 95.56 173 LEU A N 1
ATOM 1445 C CA . LEU A 1 173 ? -21.369 -1.789 9.716 1.00 95.56 173 LEU A CA 1
ATOM 1446 C C . LEU A 1 173 ? -22.776 -1.307 9.325 1.00 95.56 173 LEU A C 1
ATOM 1448 O O . LEU A 1 173 ? -23.393 -1.893 8.433 1.00 95.56 173 LEU A O 1
ATOM 1452 N N . LYS A 1 174 ? -23.260 -0.220 9.942 1.00 96.31 174 LYS A N 1
ATOM 1453 C CA . LYS A 1 174 ? -24.550 0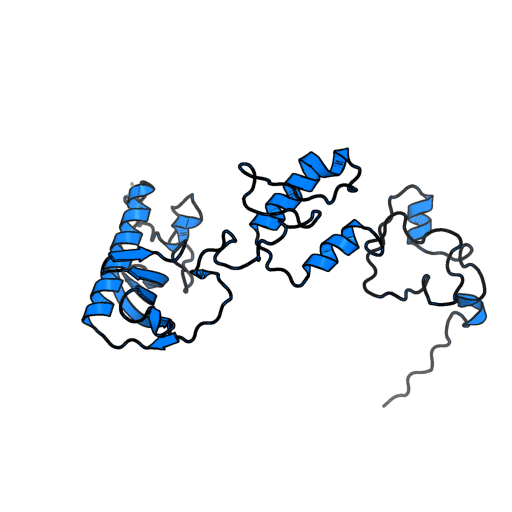.412 9.611 1.00 96.31 174 LYS A CA 1
ATOM 1454 C C . LYS A 1 174 ? -24.561 0.969 8.191 1.00 96.31 174 LYS A C 1
ATOM 1456 O O . LYS A 1 174 ? -25.449 0.639 7.420 1.00 96.31 174 LYS A O 1
ATOM 1461 N N . THR A 1 175 ? -23.543 1.739 7.814 1.00 96.44 175 THR A N 1
ATOM 1462 C CA . THR A 1 175 ? -23.425 2.356 6.479 1.00 96.44 175 THR A CA 1
ATOM 1463 C C . THR A 1 175 ? -23.337 1.313 5.362 1.00 96.44 175 THR A C 1
ATOM 1465 O O . THR A 1 175 ? -23.757 1.560 4.234 1.00 96.44 175 THR A O 1
ATOM 1468 N N . ASN A 1 176 ? -22.816 0.120 5.664 1.00 95.94 176 ASN A N 1
ATOM 1469 C CA . ASN A 1 176 ? -22.788 -1.003 4.727 1.00 95.94 176 ASN A CA 1
ATOM 1470 C C . ASN A 1 176 ? -24.035 -1.903 4.790 1.00 95.94 176 ASN A C 1
ATOM 1472 O O . ASN A 1 176 ? -24.080 -2.883 4.051 1.00 95.94 176 ASN A O 1
ATOM 1476 N N . ASN A 1 177 ? -25.033 -1.587 5.623 1.00 96.38 177 ASN A N 1
ATOM 1477 C CA . ASN A 1 177 ? -26.269 -2.356 5.812 1.00 96.38 177 ASN A CA 1
ATOM 1478 C C . ASN A 1 177 ? -26.035 -3.829 6.206 1.00 96.38 177 ASN A C 1
ATOM 1480 O O . ASN A 1 177 ? -26.733 -4.724 5.735 1.00 96.38 177 ASN A O 1
ATOM 1484 N N . VAL A 1 178 ? -25.045 -4.095 7.068 1.00 95.38 178 VAL A N 1
ATOM 1485 C CA . VAL A 1 178 ? -24.681 -5.463 7.507 1.00 95.38 178 VAL A CA 1
ATOM 1486 C C . VAL A 1 178 ? -24.889 -5.719 9.002 1.00 95.38 178 VAL A C 1
ATOM 1488 O O . VAL A 1 178 ? -24.606 -6.812 9.488 1.00 95.38 178 VAL A O 1
ATOM 1491 N N . THR A 1 179 ? -25.421 -4.750 9.752 1.00 94.06 179 THR A N 1
ATOM 1492 C CA . THR A 1 179 ? -25.620 -4.852 11.212 1.00 94.06 179 THR A CA 1
ATOM 1493 C C . THR A 1 179 ? -26.496 -6.040 11.628 1.00 94.06 179 THR A C 1
ATOM 1495 O O . THR A 1 179 ? -26.325 -6.588 12.711 1.00 94.06 179 THR A O 1
ATOM 1498 N N . GLU A 1 180 ? -27.418 -6.493 10.777 1.00 93.50 180 GLU A N 1
ATOM 1499 C CA . GLU A 1 180 ? -28.248 -7.664 11.083 1.00 93.50 180 GLU A CA 1
ATOM 1500 C C . GLU A 1 180 ? -27.464 -8.981 11.047 1.00 93.50 180 GLU A C 1
ATOM 1502 O O . GLU A 1 180 ? -27.800 -9.905 11.789 1.00 93.50 180 GLU A O 1
ATOM 1507 N N . GLN A 1 181 ? -26.409 -9.049 10.230 1.00 95.06 181 GLN A N 1
ATOM 1508 C CA . GLN A 1 181 ? -25.580 -10.238 10.013 1.00 95.06 181 GLN A CA 1
ATOM 1509 C C . GLN A 1 181 ? -24.446 -10.358 11.038 1.00 95.06 181 GLN A C 1
ATOM 1511 O O . GLN A 1 181 ? -23.961 -11.465 11.275 1.00 95.06 181 GLN A O 1
ATOM 1516 N N . CYS A 1 182 ? -24.046 -9.241 11.649 1.00 95.06 182 CYS A N 1
ATOM 1517 C CA . CYS A 1 182 ? -22.968 -9.172 12.633 1.00 95.06 182 CYS A CA 1
ATOM 1518 C C . CYS A 1 182 ? -23.524 -9.097 14.058 1.00 95.06 182 CYS A C 1
ATOM 1520 O O . CYS A 1 182 ? -24.453 -8.339 14.334 1.00 95.06 182 CYS A O 1
ATOM 1522 N N . GLU A 1 183 ? -22.949 -9.865 14.974 1.00 95.25 183 GLU A N 1
ATOM 1523 C CA . GLU A 1 183 ? -23.169 -9.707 16.405 1.00 95.25 183 GLU A CA 1
ATOM 1524 C C . GLU A 1 183 ? -22.718 -8.308 16.859 1.00 95.25 183 GLU A C 1
ATOM 1526 O O . GLU A 1 183 ? -21.690 -7.813 16.384 1.00 95.25 183 GLU A O 1
ATOM 1531 N N . PRO A 1 184 ? -23.464 -7.653 17.767 1.00 93.62 184 PRO A N 1
ATOM 1532 C CA . PRO A 1 184 ? -23.023 -6.407 18.378 1.00 93.62 184 PRO A CA 1
ATOM 1533 C C . PRO A 1 184 ? -21.717 -6.614 19.151 1.00 93.62 184 PRO A C 1
ATOM 1535 O O . PRO A 1 184 ? -21.644 -7.444 20.058 1.00 93.62 184 PRO A O 1
ATOM 1538 N N . GLU A 1 185 ? -20.698 -5.834 18.805 1.00 94.44 185 GLU A N 1
ATOM 1539 C CA . GLU A 1 185 ? -19.414 -5.828 19.500 1.00 94.44 185 GLU A CA 1
ATOM 1540 C C . GLU A 1 185 ? -19.343 -4.642 20.462 1.00 94.44 185 GLU A C 1
ATOM 1542 O O . GLU A 1 185 ? -19.773 -3.533 20.139 1.00 94.44 185 GLU A O 1
ATOM 1547 N N . VAL A 1 186 ? -18.751 -4.866 21.630 1.00 96.31 186 VAL A N 1
ATOM 1548 C CA . VAL A 1 186 ? -18.466 -3.833 22.633 1.00 96.31 186 VAL A CA 1
ATOM 1549 C C . VAL A 1 186 ? -16.977 -3.796 22.951 1.00 96.31 186 VAL A C 1
ATOM 1551 O O . VAL A 1 186 ? -16.268 -4.797 22.794 1.00 96.31 186 VAL A O 1
ATOM 1554 N N . LEU A 1 187 ? -16.496 -2.645 23.424 1.00 97.81 187 LEU A N 1
ATOM 1555 C CA . LEU A 1 187 ? -15.134 -2.522 23.929 1.00 97.81 187 LEU A CA 1
ATOM 1556 C C . LEU A 1 187 ? -14.974 -3.428 25.154 1.00 97.81 187 LEU A C 1
ATOM 1558 O O . LEU A 1 187 ? -15.696 -3.287 26.137 1.00 97.81 187 LEU A O 1
ATOM 1562 N N . LYS A 1 188 ? -14.008 -4.345 25.112 1.00 97.75 188 LYS A N 1
ATOM 1563 C CA . LYS A 1 188 ? -13.637 -5.169 26.266 1.00 97.75 188 LYS A CA 1
ATOM 1564 C C . LYS A 1 188 ? -12.550 -4.494 27.092 1.00 97.75 188 LYS A C 1
ATOM 1566 O O . LYS A 1 188 ? -12.650 -4.461 28.313 1.00 97.75 188 LYS A O 1
ATOM 1571 N N . LYS A 1 189 ? -11.494 -4.001 26.434 1.00 97.19 189 LYS A N 1
ATOM 1572 C CA . LYS A 1 189 ? -10.421 -3.208 27.059 1.00 97.19 189 LYS A CA 1
ATOM 1573 C C . LYS A 1 189 ? -9.525 -2.538 26.024 1.00 97.19 189 LYS A C 1
ATOM 1575 O O . LYS A 1 189 ? -9.301 -3.088 24.946 1.00 97.19 189 LYS A O 1
ATOM 1580 N N . VAL A 1 190 ? -8.919 -1.418 26.401 1.00 97.88 190 VAL A N 1
ATOM 1581 C CA . VAL A 1 190 ? -7.756 -0.865 25.698 1.00 97.88 190 VAL A CA 1
ATOM 1582 C C . VAL A 1 190 ? -6.516 -1.643 26.147 1.00 97.88 190 VAL A C 1
ATOM 1584 O O . VAL A 1 190 ? -6.288 -1.832 27.338 1.00 97.88 190 VAL A O 1
ATOM 1587 N N . LYS A 1 191 ? -5.750 -2.183 25.195 1.00 97.25 191 LYS A N 1
ATOM 1588 C CA . LYS A 1 191 ? -4.526 -2.960 25.464 1.00 97.25 191 LYS A CA 1
ATOM 1589 C C . LYS A 1 191 ? -3.277 -2.087 25.444 1.00 97.25 191 LYS A C 1
ATOM 1591 O O . LYS A 1 191 ? -2.342 -2.370 26.183 1.00 97.25 191 LYS A O 1
ATOM 1596 N N . ALA A 1 192 ? -3.251 -1.078 24.579 1.00 97.00 192 ALA A N 1
ATOM 1597 C CA . ALA A 1 192 ? -2.170 -0.109 24.500 1.00 97.00 192 ALA A CA 1
ATOM 1598 C C . ALA A 1 192 ? -2.691 1.213 23.936 1.00 97.00 192 ALA A C 1
ATOM 1600 O O . ALA A 1 192 ? -3.488 1.215 22.994 1.00 97.00 192 ALA A O 1
ATOM 1601 N N . LEU A 1 193 ? -2.193 2.317 24.488 1.00 96.75 193 LEU A N 1
ATOM 1602 C CA . LEU A 1 193 ? -2.414 3.658 23.972 1.00 96.75 193 LEU A CA 1
ATOM 1603 C C . LEU A 1 193 ? -1.073 4.381 23.862 1.00 96.75 193 LEU A C 1
ATOM 1605 O O . LEU A 1 193 ? -0.374 4.592 24.856 1.00 96.75 193 LEU A O 1
ATOM 1609 N N . LEU A 1 194 ? -0.713 4.753 22.639 1.00 93.94 194 LEU A N 1
ATOM 1610 C CA . LEU A 1 194 ? 0.504 5.500 22.347 1.00 93.94 194 LEU A CA 1
ATOM 1611 C C . LEU A 1 194 ? 0.146 6.834 21.696 1.00 93.94 194 LEU A C 1
ATOM 1613 O O . LEU A 1 194 ? -0.792 6.903 20.906 1.00 93.94 194 LEU A O 1
ATOM 1617 N N . SER A 1 195 ? 0.916 7.880 21.969 1.00 91.62 195 SER A N 1
ATOM 1618 C CA . SER A 1 195 ? 0.852 9.148 21.241 1.00 91.62 195 SER A CA 1
ATOM 1619 C C . SER A 1 195 ? 2.122 9.364 20.435 1.00 91.62 195 SER A C 1
ATOM 1621 O O . SER A 1 195 ? 3.220 9.033 20.886 1.00 91.62 195 SER A O 1
ATOM 1623 N N . TYR A 1 196 ? 1.982 9.955 19.256 1.00 87.56 196 TYR A N 1
ATOM 1624 C CA . TYR A 1 196 ? 3.121 10.409 18.465 1.00 87.56 196 TYR A CA 1
ATOM 1625 C C . TYR A 1 196 ? 3.765 11.626 19.147 1.00 87.56 196 TYR A C 1
ATOM 1627 O O . TYR A 1 196 ? 3.064 12.554 19.550 1.00 87.56 196 TYR A O 1
ATOM 1635 N N . ASP A 1 197 ? 5.091 11.604 19.286 1.00 83.06 197 ASP A N 1
ATOM 1636 C CA . ASP A 1 197 ? 5.901 12.720 19.784 1.00 83.06 197 ASP A CA 1
ATOM 1637 C C . ASP A 1 197 ? 5.966 13.787 18.681 1.00 83.06 197 ASP A C 1
ATOM 1639 O O . ASP A 1 197 ? 6.758 13.692 17.738 1.00 83.06 197 ASP A O 1
ATOM 1643 N N . MET A 1 198 ? 5.022 14.728 18.727 1.00 72.75 198 MET A N 1
ATOM 1644 C CA . MET A 1 198 ? 4.885 15.783 17.725 1.00 72.75 198 MET A CA 1
ATOM 1645 C C . MET A 1 198 ? 5.828 16.958 18.041 1.00 72.75 198 MET A C 1
ATOM 1647 O O . MET A 1 198 ? 6.068 17.248 19.215 1.00 72.75 198 MET A O 1
ATOM 1651 N N . PRO A 1 199 ? 6.330 17.675 17.017 1.00 67.94 199 PRO A N 1
ATOM 1652 C CA . PRO A 1 199 ? 7.108 18.899 17.200 1.00 67.94 199 PRO A CA 1
ATOM 1653 C C . PRO A 1 199 ? 6.412 19.924 18.116 1.00 67.94 199 PRO A C 1
ATOM 1655 O O . PRO A 1 199 ? 5.183 20.001 18.173 1.00 67.94 199 PRO A O 1
ATOM 1658 N N . HIS A 1 200 ? 7.212 20.699 18.860 1.00 59.56 200 HIS A N 1
ATOM 1659 C CA . HIS A 1 200 ? 6.744 21.525 19.983 1.00 59.56 200 HIS A CA 1
ATOM 1660 C C . HIS A 1 200 ? 5.701 22.588 19.587 1.00 59.56 200 HIS A C 1
ATOM 1662 O O . HIS A 1 200 ? 4.853 22.949 20.397 1.00 59.56 200 HIS A O 1
ATOM 1668 N N . ASP A 1 201 ? 5.719 23.035 18.332 1.00 59.97 201 ASP A N 1
ATOM 1669 C CA . ASP A 1 201 ? 4.784 23.982 17.716 1.00 59.97 201 ASP A CA 1
ATOM 1670 C C . ASP A 1 201 ? 3.374 23.409 17.470 1.00 59.97 201 ASP A C 1
ATOM 1672 O O . ASP A 1 201 ? 2.434 24.173 17.261 1.00 59.97 201 ASP A O 1
ATOM 1676 N N . GLN A 1 202 ? 3.197 22.085 17.530 1.00 60.06 202 GLN A N 1
ATOM 1677 C CA . GLN A 1 202 ? 1.895 21.409 17.387 1.00 60.06 202 GLN A CA 1
ATOM 1678 C C . GLN A 1 202 ? 1.384 20.797 18.698 1.00 60.06 202 GLN A C 1
ATOM 1680 O O . GLN A 1 202 ? 0.291 20.218 18.742 1.00 60.06 202 GLN A O 1
ATOM 1685 N N . LEU A 1 203 ? 2.158 20.938 19.775 1.00 56.62 203 LEU A N 1
ATOM 1686 C CA . LEU A 1 203 ? 1.879 20.344 21.073 1.00 56.62 203 LEU A CA 1
ATOM 1687 C C . LEU A 1 203 ? 0.645 21.007 21.712 1.00 56.62 203 LEU A C 1
ATOM 1689 O O . LEU A 1 203 ? 0.636 22.201 21.992 1.00 56.62 203 LEU A O 1
ATOM 1693 N N . GLY A 1 204 ? -0.415 20.226 21.932 1.00 59.47 204 GLY A N 1
ATOM 1694 C CA . GLY A 1 204 ? -1.665 20.689 22.553 1.00 59.47 204 GLY A CA 1
ATOM 1695 C C . GLY A 1 204 ? -2.746 21.185 21.583 1.00 59.47 204 GLY A C 1
ATOM 1696 O O . GLY A 1 204 ? -3.898 21.299 21.990 1.00 59.47 204 GLY A O 1
ATOM 1697 N N . VAL A 1 205 ? -2.419 21.408 20.303 1.00 68.50 205 VAL A N 1
ATOM 1698 C CA . VAL A 1 205 ? -3.400 21.763 19.252 1.00 68.50 205 VAL A CA 1
ATOM 1699 C C . VAL A 1 205 ? -3.874 20.521 18.500 1.00 68.50 205 VAL A C 1
ATOM 1701 O O . VAL A 1 205 ? -5.061 20.375 18.193 1.00 68.50 205 VAL A O 1
ATOM 1704 N N . SER A 1 206 ? -2.948 19.599 18.228 1.00 80.69 206 SER A N 1
ATOM 1705 C CA . SER A 1 206 ? -3.253 18.331 17.576 1.00 80.69 206 SER A CA 1
ATOM 1706 C C . SER A 1 206 ? -2.442 17.185 18.163 1.00 80.69 206 SER A C 1
ATOM 1708 O O . SER A 1 206 ? -1.267 17.347 18.483 1.00 80.69 206 SER A O 1
ATOM 1710 N N . ALA A 1 207 ? -3.062 16.017 18.277 1.00 86.88 207 ALA A N 1
ATOM 1711 C CA . ALA A 1 207 ? -2.408 14.791 18.708 1.00 86.88 207 ALA A CA 1
ATOM 1712 C C . ALA A 1 207 ? -2.781 13.643 17.772 1.00 86.88 207 ALA A C 1
ATOM 1714 O O . ALA A 1 207 ? -3.885 13.599 17.228 1.00 86.88 207 ALA A O 1
ATOM 1715 N N . ILE A 1 208 ? -1.860 12.700 17.592 1.00 89.81 208 ILE A N 1
ATOM 1716 C CA . ILE A 1 208 ? -2.136 11.439 16.905 1.00 89.81 208 ILE A CA 1
ATOM 1717 C C . ILE A 1 208 ? -1.945 10.323 17.921 1.00 89.81 208 ILE A C 1
ATOM 1719 O O . ILE A 1 208 ? -0.863 10.180 18.494 1.00 89.81 208 ILE A O 1
ATOM 1723 N N . TYR A 1 209 ? -3.002 9.550 18.132 1.00 92.50 209 TYR A N 1
ATOM 1724 C CA . TYR A 1 209 ? -3.025 8.398 19.017 1.00 92.50 209 TYR A CA 1
ATOM 1725 C C . TYR A 1 209 ? -3.025 7.109 18.201 1.00 92.50 209 TYR A C 1
ATOM 1727 O O . TYR A 1 209 ? -3.735 6.998 17.206 1.00 92.50 209 TYR A O 1
ATOM 1735 N N . ASP A 1 210 ? -2.242 6.134 18.640 1.00 93.50 210 ASP A N 1
ATOM 1736 C CA . ASP A 1 210 ? -2.244 4.754 18.165 1.00 93.50 210 ASP A CA 1
ATOM 1737 C C . ASP A 1 210 ? -2.859 3.897 19.269 1.00 93.50 210 ASP A C 1
ATOM 1739 O O . ASP A 1 210 ? -2.253 3.696 20.328 1.00 93.50 210 ASP A O 1
ATOM 1743 N N . ILE A 1 211 ? -4.103 3.475 19.047 1.00 96.06 211 ILE A N 1
ATOM 1744 C CA . ILE A 1 211 ? -4.871 2.697 20.013 1.00 96.06 211 ILE A CA 1
ATOM 1745 C C . ILE A 1 211 ? -4.916 1.240 19.571 1.00 96.06 211 ILE A C 1
ATOM 1747 O O . ILE A 1 211 ? -5.299 0.922 18.445 1.00 96.06 211 ILE A O 1
ATOM 1751 N N . THR A 1 212 ? -4.559 0.345 20.488 1.00 97.88 212 THR A N 1
ATOM 1752 C CA . THR A 1 212 ? -4.789 -1.093 20.360 1.00 97.88 212 THR A CA 1
ATOM 1753 C C . THR A 1 212 ? -5.829 -1.517 21.381 1.00 97.88 212 THR A C 1
ATOM 1755 O O . THR A 1 212 ? -5.641 -1.305 22.579 1.00 97.88 212 THR A O 1
ATOM 1758 N N . PHE A 1 213 ? -6.915 -2.139 20.937 1.00 98.06 213 PHE A N 1
ATOM 1759 C CA . PHE A 1 213 ? -8.047 -2.484 21.794 1.00 98.06 213 PHE A CA 1
ATOM 1760 C C . PHE A 1 213 ? -8.596 -3.874 21.491 1.00 98.06 213 PHE A C 1
ATOM 1762 O O . PHE A 1 213 ? -8.407 -4.415 20.403 1.00 98.06 213 PHE A O 1
ATOM 1769 N N . GLU A 1 214 ? -9.243 -4.461 22.493 1.00 98.38 214 GLU A N 1
ATOM 1770 C CA . GLU A 1 214 ? -9.901 -5.760 22.422 1.00 98.38 214 GLU A CA 1
ATOM 1771 C C . GLU A 1 214 ? -11.421 -5.587 22.484 1.00 98.38 214 GLU A C 1
ATOM 1773 O O . GLU A 1 214 ? -11.908 -4.802 23.304 1.00 98.38 214 GLU A O 1
ATOM 1778 N N . THR A 1 215 ? -12.167 -6.335 21.672 1.00 97.75 215 THR A N 1
ATOM 1779 C CA . THR A 1 215 ? -13.638 -6.326 21.662 1.00 97.75 215 THR A CA 1
ATOM 1780 C C . THR A 1 215 ? -14.235 -7.643 22.163 1.00 97.75 215 THR A C 1
ATOM 1782 O O . THR A 1 215 ? -13.552 -8.664 22.299 1.00 97.75 215 THR A O 1
ATOM 1785 N N . SER A 1 216 ? -15.525 -7.611 22.482 1.00 96.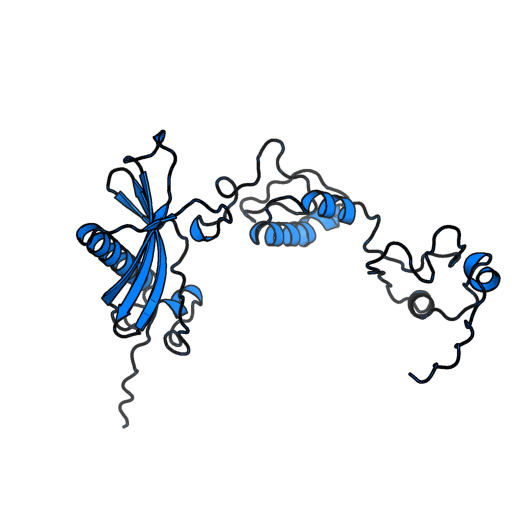69 216 SER A N 1
ATOM 1786 C CA . SER A 1 216 ? -16.326 -8.751 22.929 1.00 96.69 216 SER A CA 1
ATOM 1787 C C . SER A 1 216 ? -17.669 -8.752 22.189 1.00 96.69 216 SER A C 1
ATOM 1789 O O . SER A 1 216 ? -18.247 -7.674 22.051 1.00 96.69 216 SER A O 1
ATOM 1791 N N . PRO A 1 217 ? -18.213 -9.918 21.783 1.00 95.25 217 PRO A N 1
ATOM 1792 C CA . PRO A 1 217 ? -17.774 -11.276 22.131 1.00 95.25 217 PRO A CA 1
ATOM 1793 C C . PRO A 1 217 ? -16.680 -11.886 21.241 1.00 95.25 217 PRO A C 1
ATOM 1795 O O . PRO A 1 217 ? -16.136 -12.923 21.615 1.00 95.25 217 PRO A O 1
ATOM 1798 N N . SER A 1 218 ? -16.319 -11.290 20.102 1.00 94.94 218 SER A N 1
ATOM 1799 C CA . SER A 1 218 ? -15.383 -11.923 19.152 1.00 94.94 218 SER A CA 1
ATOM 1800 C C . SER A 1 218 ? -13.944 -12.099 19.644 1.00 94.94 218 SER A C 1
ATOM 1802 O O . SER A 1 218 ? -13.170 -12.820 19.006 1.00 94.94 218 SER A O 1
ATOM 1804 N N . GLY A 1 219 ? -13.540 -11.403 20.713 1.00 96.44 219 GLY A N 1
ATOM 1805 C CA . GLY A 1 219 ? -12.143 -11.358 21.147 1.00 96.44 219 GLY A CA 1
ATOM 1806 C C . GLY A 1 219 ? -11.225 -10.698 20.115 1.00 96.44 219 GLY A C 1
ATOM 1807 O O . GLY A 1 219 ? -10.032 -11.010 20.057 1.00 96.44 219 GLY A O 1
ATOM 1808 N N . ALA A 1 220 ? -11.765 -9.839 19.246 1.00 97.19 220 ALA A N 1
ATOM 1809 C CA . ALA A 1 220 ? -10.972 -9.139 18.251 1.00 97.19 220 ALA A CA 1
ATOM 1810 C C . ALA A 1 220 ? -9.958 -8.220 18.896 1.00 97.19 220 ALA A C 1
ATOM 1812 O O . ALA A 1 220 ? -10.297 -7.498 19.823 1.00 97.19 220 ALA A O 1
ATOM 1813 N N . VAL A 1 221 ? -8.740 -8.207 18.364 1.00 98.25 221 VAL A N 1
ATOM 1814 C CA . VAL A 1 221 ? -7.736 -7.207 18.705 1.00 98.25 221 VAL A CA 1
ATOM 1815 C C . VAL A 1 221 ? -7.531 -6.329 17.483 1.00 98.25 221 VAL A C 1
ATOM 1817 O O . VAL A 1 221 ? -7.100 -6.815 16.436 1.00 98.25 221 VAL A O 1
ATOM 1820 N N . PHE A 1 222 ? -7.851 -5.048 17.614 1.00 97.69 222 PHE A N 1
ATOM 1821 C CA . PHE A 1 222 ? -7.714 -4.064 16.549 1.00 97.69 222 PHE A CA 1
ATOM 1822 C C . PHE A 1 222 ? -6.673 -3.012 16.898 1.00 97.69 222 PHE A C 1
ATOM 1824 O O . PHE A 1 222 ? -6.464 -2.700 18.070 1.00 97.69 222 PHE A O 1
ATOM 1831 N N . GLN A 1 223 ? -6.079 -2.441 15.857 1.00 96.00 223 GLN A N 1
ATOM 1832 C CA . GLN A 1 223 ? -5.230 -1.263 15.915 1.00 96.00 223 GLN A CA 1
ATOM 1833 C C . GLN A 1 223 ? -5.721 -0.214 14.917 1.00 96.00 223 GLN A C 1
ATOM 1835 O O . GLN A 1 223 ? -6.061 -0.550 13.777 1.00 96.00 223 GLN A O 1
ATOM 1840 N N . ILE A 1 224 ? -5.748 1.054 15.327 1.00 95.19 224 ILE A N 1
ATOM 1841 C CA . ILE A 1 224 ? -6.033 2.177 14.430 1.00 95.19 224 ILE A CA 1
ATOM 1842 C C . ILE A 1 224 ? -5.401 3.477 14.934 1.00 95.19 224 ILE A C 1
ATOM 1844 O O . ILE A 1 224 ? -5.158 3.645 16.130 1.00 95.19 224 ILE A O 1
ATOM 1848 N N . LEU A 1 225 ? -5.168 4.411 14.009 1.00 92.94 225 LEU A N 1
ATOM 1849 C CA . LEU A 1 225 ? -4.734 5.765 14.332 1.00 92.94 225 LEU A CA 1
ATOM 1850 C C . LEU A 1 225 ? -5.927 6.721 14.448 1.00 92.94 225 LEU A C 1
ATOM 1852 O O . LEU A 1 225 ? -6.784 6.765 13.561 1.00 92.94 225 LEU A O 1
ATOM 1856 N N . ILE A 1 226 ? -5.932 7.540 15.496 1.00 93.56 226 ILE A N 1
ATOM 1857 C CA . ILE A 1 226 ? -6.917 8.596 15.745 1.00 93.56 226 ILE A CA 1
ATOM 1858 C C . ILE A 1 226 ? -6.189 9.934 15.759 1.00 93.56 226 ILE A C 1
ATOM 1860 O O . ILE A 1 226 ? -5.194 10.096 16.462 1.00 93.56 226 ILE A O 1
ATOM 1864 N N . ARG A 1 227 ? -6.691 10.906 15.004 1.00 91.25 227 ARG A N 1
ATOM 1865 C CA . ARG A 1 227 ? -6.269 12.300 15.101 1.00 91.25 227 ARG A CA 1
ATOM 1866 C C . ARG A 1 227 ? -7.230 13.035 16.025 1.00 91.25 227 ARG A C 1
ATOM 1868 O O . ARG A 1 227 ? -8.439 12.968 15.836 1.00 91.25 227 ARG A O 1
ATOM 1875 N N . SER A 1 228 ? -6.674 13.741 16.997 1.00 90.06 228 SER A N 1
ATOM 1876 C CA . SER A 1 228 ? -7.371 14.752 17.781 1.00 90.06 228 SER A CA 1
ATOM 1877 C C . SER A 1 228 ? -6.929 16.125 17.295 1.00 90.06 228 SER A C 1
ATOM 1879 O O . SER A 1 228 ? -5.725 16.373 17.214 1.00 90.06 228 SER A O 1
ATOM 1881 N N . ALA A 1 229 ? -7.865 16.999 16.943 1.00 85.56 229 ALA A N 1
ATOM 1882 C CA . ALA A 1 229 ? -7.585 18.382 16.565 1.00 85.56 229 ALA A CA 1
ATOM 1883 C C . ALA A 1 229 ? -8.639 19.296 17.192 1.00 85.56 229 ALA A C 1
ATOM 1885 O O . ALA A 1 229 ? -9.828 19.110 16.962 1.00 85.56 229 ALA A O 1
ATOM 1886 N N . ASN A 1 230 ? -8.234 20.274 18.007 1.00 81.06 230 ASN A N 1
ATOM 1887 C CA . ASN A 1 230 ? -9.168 21.183 18.697 1.00 81.06 230 ASN A CA 1
ATOM 1888 C C . ASN A 1 230 ? -10.302 20.460 19.467 1.00 81.06 230 ASN A C 1
ATOM 1890 O O . ASN A 1 230 ? -11.424 20.954 19.549 1.00 81.06 230 ASN A O 1
ATOM 1894 N N . GLY A 1 231 ? -10.026 19.264 20.000 1.00 76.88 231 GLY A N 1
ATOM 1895 C CA . GLY A 1 231 ? -11.004 18.434 20.711 1.00 76.88 231 GLY A CA 1
ATOM 1896 C C . GLY A 1 231 ? -11.915 17.574 19.824 1.00 76.88 231 GLY A C 1
ATOM 1897 O O . GLY A 1 231 ? -12.641 16.740 20.365 1.00 76.88 231 GLY A O 1
ATOM 1898 N N . SER A 1 232 ? -11.871 17.707 18.491 1.00 89.44 232 SER A N 1
ATOM 1899 C CA . SER A 1 232 ? -12.547 16.776 17.581 1.00 89.44 232 SER A CA 1
ATOM 1900 C C . SER A 1 232 ? -11.691 15.534 17.338 1.00 89.44 232 SER A C 1
ATOM 1902 O O . SER A 1 232 ? -10.470 15.620 17.205 1.00 89.44 232 SER A O 1
ATOM 1904 N N . LEU A 1 233 ? -12.340 14.368 17.292 1.00 93.62 233 LEU A N 1
ATOM 1905 C CA . LEU A 1 233 ? -11.698 13.083 17.0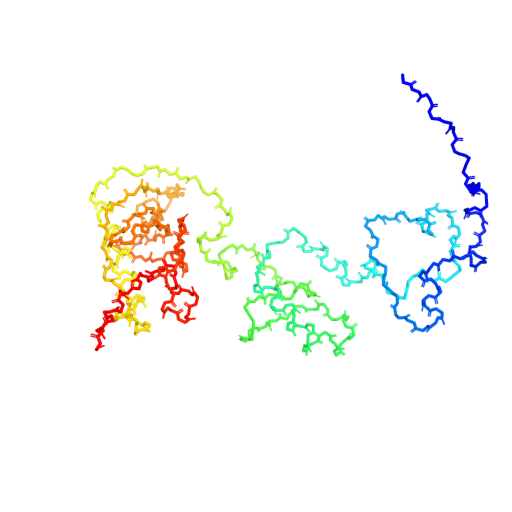25 1.00 93.62 233 LEU A CA 1
ATOM 1906 C C . LEU A 1 233 ? -12.054 12.588 15.625 1.00 93.62 233 LEU A C 1
ATOM 1908 O O . LEU A 1 233 ? -13.228 12.493 15.257 1.00 93.62 233 LEU A O 1
ATOM 1912 N N . GLU A 1 234 ? -11.033 12.203 14.871 1.00 93.19 234 GLU A N 1
ATOM 1913 C CA . GLU A 1 234 ? -11.152 11.681 13.513 1.00 93.19 234 GLU A CA 1
ATOM 1914 C C . GLU A 1 234 ? -10.275 10.443 13.337 1.00 93.19 234 GLU A C 1
ATOM 1916 O O . GLU A 1 234 ? -9.199 10.327 13.925 1.00 93.19 234 GLU A O 1
ATOM 1921 N N . LEU A 1 235 ? -10.706 9.505 12.492 1.00 92.31 235 LEU A N 1
ATOM 1922 C CA . LEU A 1 235 ? -9.837 8.403 12.092 1.00 92.31 235 LEU A CA 1
ATOM 1923 C C . LEU A 1 235 ? -8.715 8.953 11.203 1.00 92.31 235 LEU A C 1
ATOM 1925 O O . LEU A 1 235 ? -8.964 9.523 10.145 1.00 92.31 235 LEU A O 1
ATOM 1929 N N . ALA A 1 236 ? -7.468 8.758 11.624 1.00 87.38 236 ALA A N 1
ATOM 1930 C CA . ALA A 1 236 ? -6.288 9.065 10.812 1.00 87.38 236 ALA A CA 1
ATOM 1931 C C . ALA A 1 236 ? -5.887 7.889 9.902 1.00 87.38 236 ALA A C 1
ATOM 1933 O O . ALA A 1 236 ? -5.011 8.027 9.040 1.00 87.38 236 ALA A O 1
ATOM 1934 N N . GLY A 1 237 ? -6.518 6.735 10.122 1.00 83.25 237 GLY A N 1
ATOM 1935 C CA . GLY A 1 237 ? -6.368 5.508 9.361 1.00 83.25 237 GLY A CA 1
ATOM 1936 C C . GLY A 1 237 ? -7.491 5.255 8.349 1.00 83.25 237 GLY A C 1
ATOM 1937 O O . GLY A 1 237 ? -8.622 5.687 8.549 1.00 83.25 237 GLY A O 1
ATOM 1938 N N . SER A 1 238 ? -7.191 4.536 7.263 1.00 83.69 238 SER A N 1
ATOM 1939 C CA . SER A 1 238 ? -8.181 4.111 6.259 1.00 83.69 238 SER A CA 1
ATOM 1940 C C . SER A 1 238 ? -9.048 2.938 6.710 1.00 83.69 238 SER A C 1
ATOM 1942 O O . SER A 1 238 ? -10.140 2.749 6.181 1.00 83.69 238 SER A O 1
ATOM 1944 N N . SER A 1 239 ? -8.559 2.115 7.637 1.00 90.12 239 SER A N 1
ATOM 1945 C CA . SER A 1 239 ? -9.254 0.911 8.095 1.00 90.12 239 SER A CA 1
ATOM 1946 C C . SER A 1 239 ? -8.691 0.429 9.424 1.00 90.12 239 SER A C 1
ATOM 1948 O O . SER A 1 239 ? -7.510 0.620 9.702 1.00 90.12 239 SER A O 1
ATOM 1950 N N . PHE A 1 240 ? -9.509 -0.269 10.210 1.00 94.69 240 PHE A N 1
ATOM 1951 C CA . PHE A 1 240 ? -9.033 -0.957 11.407 1.00 94.69 240 PHE A CA 1
ATOM 1952 C C . PHE A 1 240 ? -8.148 -2.140 11.017 1.00 94.69 240 PHE A C 1
ATOM 1954 O O . PHE A 1 240 ? -8.558 -3.008 10.243 1.00 94.69 240 PHE A O 1
ATOM 1961 N N . THR A 1 241 ? -6.944 -2.194 11.575 1.00 94.31 241 THR A N 1
ATOM 1962 C CA . THR A 1 241 ? -6.035 -3.323 11.389 1.00 94.31 241 THR A CA 1
ATOM 1963 C C . THR A 1 241 ? -6.377 -4.397 12.411 1.00 94.31 241 THR A C 1
ATOM 1965 O O . THR A 1 241 ? -6.224 -4.191 13.612 1.00 94.31 241 THR A O 1
ATOM 1968 N N . ARG A 1 242 ? -6.848 -5.555 11.946 1.00 95.50 242 ARG A N 1
ATOM 1969 C CA . ARG A 1 242 ? -7.082 -6.732 12.789 1.00 95.50 242 ARG A CA 1
ATOM 1970 C C . ARG A 1 242 ? -5.742 -7.419 13.080 1.00 95.50 242 ARG A C 1
ATOM 1972 O O . ARG A 1 242 ? -5.088 -7.882 12.152 1.00 95.50 242 ARG A O 1
ATOM 1979 N N . LEU A 1 243 ? -5.339 -7.471 14.351 1.00 96.62 243 LEU A N 1
ATOM 1980 C CA . LEU A 1 243 ? -4.034 -7.991 14.782 1.00 96.62 243 LEU A CA 1
ATOM 1981 C C . LEU A 1 243 ? -4.030 -9.493 15.090 1.00 96.62 243 LEU A C 1
ATOM 1983 O O . LEU A 1 243 ? -2.973 -10.116 15.053 1.00 96.62 243 LEU A O 1
ATOM 1987 N N . ASN A 1 244 ? -5.182 -10.079 15.419 1.00 96.19 244 ASN A N 1
ATOM 1988 C CA . ASN A 1 244 ? -5.319 -11.516 15.652 1.00 96.19 244 ASN A CA 1
ATOM 1989 C C . ASN A 1 244 ? -6.124 -12.200 14.546 1.00 96.19 244 ASN A C 1
ATOM 1991 O O . ASN A 1 244 ? -6.967 -11.581 13.897 1.00 96.19 244 ASN A O 1
ATOM 1995 N N . GLU A 1 245 ? -5.892 -13.497 14.362 1.00 94.00 245 GLU A N 1
ATOM 1996 C CA . GLU A 1 245 ? -6.650 -14.303 13.411 1.00 94.00 245 GLU A CA 1
ATOM 1997 C C . GLU A 1 245 ? -8.161 -14.223 13.694 1.00 94.00 245 GLU A C 1
ATOM 1999 O O . GLU A 1 245 ? -8.601 -14.189 14.846 1.00 94.00 245 GLU A O 1
ATOM 2004 N N . TYR A 1 246 ? -8.958 -14.152 12.628 1.00 91.56 246 TYR A N 1
ATOM 2005 C CA . TYR A 1 246 ? -10.418 -14.078 12.705 1.00 91.56 246 TYR A CA 1
ATOM 2006 C C . TYR A 1 246 ? -11.115 -15.276 12.045 1.00 91.56 246 TYR A C 1
ATOM 2008 O O . TYR A 1 246 ? -12.322 -15.421 12.201 1.00 91.56 246 TYR A O 1
ATOM 2016 N N . GLY A 1 247 ? -10.390 -16.145 11.331 1.00 89.88 247 GLY A N 1
ATOM 2017 C CA . GLY A 1 247 ? -10.926 -17.377 10.745 1.00 89.88 247 GLY A CA 1
ATOM 2018 C C . GLY A 1 247 ? -12.278 -17.188 10.045 1.00 89.88 247 GLY A C 1
ATOM 2019 O O . GLY A 1 247 ? -12.426 -16.371 9.136 1.00 89.88 247 GLY A O 1
ATOM 2020 N N . SER A 1 248 ? -13.290 -17.929 10.501 1.00 91.31 248 SER A N 1
ATOM 2021 C CA . SER A 1 248 ? -14.657 -17.881 9.968 1.00 91.31 248 SER A CA 1
ATOM 2022 C C . SER A 1 248 ? -15.549 -16.791 10.578 1.00 91.31 248 SER A C 1
ATOM 2024 O O . SER A 1 248 ? -16.719 -16.704 10.204 1.00 91.31 248 SER A O 1
ATOM 2026 N N . HIS A 1 249 ? -15.033 -15.936 11.472 1.00 92.75 249 HIS A N 1
ATOM 2027 C CA . HIS A 1 249 ? -15.819 -14.896 12.149 1.00 92.75 249 HIS A CA 1
ATOM 2028 C C . HIS A 1 249 ? -16.545 -13.985 11.163 1.00 92.75 249 HIS A C 1
ATOM 2030 O O . HIS A 1 249 ? -17.705 -13.686 11.389 1.00 92.75 249 HIS A O 1
ATOM 2036 N N . GLY A 1 250 ? -15.902 -13.597 10.062 1.00 92.50 250 GLY A N 1
ATOM 2037 C CA . GLY A 1 250 ? -16.481 -12.721 9.042 1.00 92.50 250 GLY A CA 1
ATOM 2038 C C . GLY A 1 250 ? -17.106 -13.443 7.848 1.00 92.50 250 GLY A C 1
ATOM 2039 O O . GLY A 1 250 ? -17.364 -12.798 6.836 1.00 92.50 250 GLY A O 1
ATOM 2040 N N . ALA A 1 251 ? -17.316 -14.763 7.899 1.00 94.19 251 ALA A N 1
ATOM 2041 C CA . ALA A 1 251 ? -17.678 -15.573 6.725 1.00 94.19 251 ALA A CA 1
ATOM 2042 C C . ALA A 1 251 ? -19.004 -15.175 6.040 1.00 94.19 251 ALA A C 1
ATOM 2044 O O . ALA A 1 251 ? -19.211 -15.475 4.868 1.00 94.19 251 ALA A O 1
ATOM 2045 N N . CYS A 1 252 ? -19.898 -14.489 6.752 1.00 94.00 252 CYS A N 1
ATOM 2046 C CA . CYS A 1 252 ? -21.151 -13.945 6.230 1.00 94.00 252 CYS A CA 1
ATOM 2047 C C . CYS A 1 252 ? -20.971 -12.658 5.405 1.00 94.00 252 CYS A C 1
ATOM 2049 O O . CYS A 1 252 ? -21.921 -12.232 4.752 1.00 94.00 252 CYS A O 1
ATOM 2051 N N . MET A 1 253 ? -19.785 -12.039 5.406 1.00 95.00 253 MET A N 1
ATOM 2052 C CA . MET A 1 253 ? -19.505 -10.816 4.651 1.00 95.00 253 MET A CA 1
ATOM 2053 C C . MET A 1 253 ? -19.008 -11.123 3.238 1.00 95.00 253 MET A C 1
ATOM 2055 O O . MET A 1 253 ? -18.010 -11.821 3.049 1.00 95.00 253 MET A O 1
ATOM 2059 N N . SER A 1 254 ? -19.656 -10.520 2.239 1.00 91.94 254 SER A N 1
ATOM 2060 C CA . SER A 1 254 ? -19.205 -10.563 0.842 1.00 91.94 254 SER A CA 1
ATOM 2061 C C . SER A 1 254 ? -18.027 -9.622 0.575 1.00 91.94 254 SER A C 1
ATOM 2063 O O . SER A 1 254 ? -17.130 -9.963 -0.190 1.00 91.94 254 SER A O 1
ATOM 2065 N N . LYS A 1 255 ? -18.004 -8.447 1.219 1.00 93.31 255 LYS A N 1
ATOM 2066 C CA . LYS A 1 255 ? -16.908 -7.476 1.102 1.00 93.31 255 LYS A CA 1
ATOM 2067 C C . LYS A 1 255 ? -15.746 -7.865 2.014 1.00 93.31 255 LYS A C 1
ATOM 2069 O O . LYS A 1 255 ? -15.907 -7.900 3.235 1.00 93.31 255 LYS A O 1
ATOM 2074 N N . ASP A 1 256 ? -14.561 -8.056 1.437 1.00 91.75 256 ASP A N 1
ATOM 2075 C CA . ASP A 1 256 ? -13.352 -8.428 2.188 1.00 91.75 256 ASP A CA 1
ATOM 2076 C C . ASP A 1 256 ? -12.954 -7.396 3.248 1.00 91.75 256 ASP A C 1
ATOM 2078 O O . ASP A 1 256 ? -12.450 -7.764 4.304 1.00 91.75 256 ASP A O 1
ATOM 2082 N N . THR A 1 257 ? -13.259 -6.115 3.029 1.00 92.88 257 THR A N 1
ATOM 2083 C CA . THR A 1 257 ? -12.995 -5.043 4.002 1.00 92.88 257 THR A CA 1
ATOM 2084 C C . THR A 1 257 ? -13.846 -5.140 5.271 1.00 92.88 257 THR A C 1
ATOM 2086 O O . THR A 1 257 ? -13.475 -4.564 6.290 1.00 92.88 257 THR A O 1
ATOM 2089 N N . LEU A 1 258 ? -14.970 -5.866 5.236 1.00 95.12 258 LEU A N 1
ATOM 2090 C CA . LEU A 1 258 ? -15.871 -6.038 6.382 1.00 95.12 258 LEU A CA 1
ATOM 2091 C C . LEU A 1 258 ? -15.621 -7.343 7.146 1.00 95.12 258 LEU A C 1
ATOM 2093 O O . LEU A 1 258 ? -15.981 -7.434 8.320 1.00 95.12 258 LEU A O 1
ATOM 2097 N N . LYS A 1 259 ? -14.980 -8.341 6.521 1.00 95.06 259 LYS A N 1
ATOM 2098 C CA . LYS A 1 259 ? -14.689 -9.642 7.150 1.00 95.06 259 LYS A CA 1
ATOM 2099 C C . LYS A 1 259 ? -13.925 -9.532 8.480 1.00 95.06 259 LYS A C 1
ATOM 2101 O O . LYS A 1 259 ? -14.295 -10.244 9.407 1.00 95.06 259 LYS A O 1
ATOM 2106 N N . PRO A 1 260 ? -12.918 -8.651 8.641 1.00 95.31 260 PRO A N 1
ATOM 2107 C CA . PRO A 1 260 ? -12.197 -8.543 9.909 1.00 95.31 260 PRO A CA 1
ATOM 2108 C C . PRO A 1 260 ? -13.002 -7.856 11.021 1.00 95.31 260 PRO A C 1
ATOM 2110 O O . PRO A 1 260 ? -12.668 -8.021 12.196 1.00 95.31 260 PRO A O 1
ATOM 2113 N N . LEU A 1 261 ? -14.015 -7.062 10.646 1.00 95.69 261 LEU A N 1
ATOM 2114 C CA . LEU A 1 261 ? -14.839 -6.249 11.546 1.00 95.69 261 LEU A CA 1
ATOM 2115 C C . LEU A 1 261 ? -16.069 -7.002 12.055 1.00 95.69 261 LEU A C 1
ATOM 2117 O O . LEU A 1 261 ? -16.484 -6.809 13.191 1.00 95.69 261 LEU A O 1
ATOM 2121 N N . CYS A 1 262 ? -16.668 -7.831 11.203 1.00 95.56 262 CYS A N 1
ATOM 2122 C CA . CYS A 1 262 ? -17.902 -8.533 11.512 1.00 95.56 262 CYS A CA 1
ATOM 2123 C C . CYS A 1 262 ? -17.627 -9.853 12.236 1.00 95.56 262 CYS A C 1
ATOM 2125 O O . CYS A 1 262 ? -16.856 -10.683 11.753 1.00 95.56 262 CYS A O 1
ATOM 2127 N N . TYR A 1 263 ? -18.324 -10.078 13.347 1.00 96.12 263 TYR A N 1
ATOM 2128 C CA . TYR A 1 263 ? -18.480 -11.403 13.933 1.00 96.12 263 TYR A CA 1
ATOM 2129 C C . TYR A 1 263 ? -19.875 -11.925 13.607 1.00 96.12 263 TYR A C 1
ATOM 2131 O O . TYR A 1 263 ? -20.868 -11.383 14.070 1.00 96.12 263 TYR A O 1
ATOM 2139 N N . CYS A 1 264 ? -19.968 -12.923 12.741 1.00 95.44 264 CYS A N 1
ATOM 2140 C CA . CYS A 1 264 ? -21.230 -13.366 12.174 1.00 95.44 264 CYS A CA 1
ATOM 2141 C C . CYS A 1 264 ? -22.141 -13.981 13.227 1.00 95.44 264 CYS A C 1
ATOM 2143 O O . CYS A 1 264 ? -21.734 -14.874 13.977 1.00 95.44 264 CYS A O 1
ATOM 2145 N N . LYS A 1 265 ? -23.410 -13.569 13.203 1.00 94.06 265 LYS A N 1
ATOM 2146 C CA . LYS A 1 265 ? -24.438 -14.199 14.024 1.00 94.06 265 LYS A CA 1
ATOM 2147 C C . LYS A 1 265 ? -24.553 -15.670 13.675 1.00 94.06 265 LYS A C 1
ATOM 2149 O O . LYS A 1 265 ? -24.567 -16.056 12.500 1.00 94.06 265 LYS A O 1
ATOM 2154 N N . LYS A 1 266 ? -24.695 -16.509 14.698 1.00 84.12 266 LYS A N 1
ATOM 2155 C CA . LYS A 1 266 ? -25.030 -17.916 14.477 1.00 84.12 266 LYS A CA 1
ATOM 2156 C C . LYS A 1 266 ? -26.428 -17.970 13.869 1.00 84.12 266 LYS A C 1
ATOM 2158 O O . LYS A 1 266 ? -27.395 -17.541 14.494 1.00 84.12 266 LYS A O 1
ATOM 2163 N N . LYS A 1 267 ? -26.556 -18.516 12.657 1.00 69.62 267 LYS A N 1
ATOM 2164 C CA . LYS A 1 267 ? -27.877 -18.869 12.131 1.00 69.62 267 LYS A CA 1
ATOM 2165 C C . LYS A 1 267 ? -28.460 -19.933 13.057 1.00 69.62 267 LYS A C 1
ATOM 2167 O O . LYS A 1 267 ? -27.892 -21.017 13.175 1.00 69.62 267 LYS A O 1
ATOM 2172 N N . ILE A 1 268 ? -29.571 -19.619 13.717 1.00 56.34 268 ILE A N 1
ATOM 2173 C CA . ILE A 1 268 ? -30.367 -20.617 14.427 1.00 56.34 268 ILE A CA 1
ATOM 2174 C C . ILE A 1 268 ? -30.925 -21.541 13.345 1.00 56.34 268 ILE A C 1
ATOM 2176 O O . ILE A 1 268 ? -31.862 -21.188 12.631 1.00 56.34 268 ILE A O 1
ATOM 2180 N N . ILE A 1 269 ? -30.297 -22.701 13.161 1.00 51.78 269 ILE A N 1
ATOM 2181 C CA . ILE A 1 269 ? -30.879 -23.767 12.356 1.00 51.78 269 ILE A CA 1
ATOM 2182 C C . ILE A 1 269 ? -32.039 -24.299 13.194 1.00 51.78 269 ILE A C 1
ATOM 2184 O O . ILE A 1 269 ? -31.834 -25.079 14.119 1.00 51.78 269 ILE A O 1
ATOM 2188 N N . HIS A 1 270 ? -33.259 -23.847 12.909 1.00 45.44 270 HIS A N 1
ATOM 2189 C CA . HIS A 1 270 ? -34.436 -24.585 13.341 1.00 45.44 270 HIS A CA 1
ATOM 2190 C C . HIS A 1 270 ? -34.403 -25.923 12.600 1.00 45.44 270 HIS A C 1
ATOM 2192 O O . HIS A 1 270 ? -34.716 -25.973 11.410 1.00 45.44 270 HIS A O 1
ATOM 2198 N N . SER A 1 271 ? -33.965 -26.994 13.271 1.00 42.03 271 SER A N 1
ATOM 2199 C CA . SER A 1 271 ? -34.208 -28.339 12.761 1.00 42.03 271 SER A CA 1
ATOM 2200 C C . SER A 1 271 ? -35.722 -28.534 12.752 1.00 42.03 271 SER A C 1
ATOM 2202 O O . SER A 1 271 ? -36.351 -28.533 13.812 1.00 42.03 271 SER A O 1
ATOM 2204 N N . LYS A 1 272 ? -36.299 -28.596 11.556 1.00 40.38 272 LYS A N 1
ATOM 2205 C CA . LYS A 1 272 ? -37.634 -29.151 11.358 1.00 40.38 272 LYS A CA 1
ATOM 2206 C C . LYS A 1 272 ? -37.576 -30.664 11.483 1.00 40.38 272 LYS A C 1
ATOM 2208 O O . LYS A 1 272 ? -36.554 -31.229 11.035 1.00 40.38 272 LYS A O 1
#

Organism: Heterorhabditis bacteriophora (NCBI:txid37862)

Sequence (272 aa):
MMQQPSLPADWTYSTYCKRYLDDKLYIPTEYRDEGYKTFGAQDYDKGLLNYPNCKGLKGKEFQHSYRETEIYNRTKEREFELITPHDLHATFKDILYHQYETSFSNYTYRNFLPDSRGSSLLRDFEKGVPRNCKILPISSQYCICQFKKVIVVNSTLEEQLGNFVMDRITEILKTNNVTEQCEPEVLKKVKALLSYDMPHDQLGVSAIYDITFETSPSGAVFQILIRSANGSLELAGSSFTRLNEYGSHGACMSKDTLKPLCYCKKKIIHSK

Foldseek 3Di:
DDPDDDDDDPDDCCRQFVDACPVPDDPLVVCVVVPHAFEAPDPDCDDSQRHPNGPRHPDDSGPHYCPPDPQNVLLVVCPPADDDVLQVVQQVCCVVPPCVVVVLPAQEWDDCPPPTQHGHSSHDDDPPDHHAPVRGPDQPVPGPDDFDKDFDDDPVVQVVVQVVVLVVLVVVCVVVVNPVFFDRKHFPGWPTKIWGPDPPVCPPQKIKIWTWTAIPDQRWTWIFIWMAGPNDIDTSGPAIDTPDDRPCQQVVDPDPRCSSSGRGDDDPPPDD

pLDDT: mean 87.89, std 10.52, range [40.38, 98.38]

Secondary structure (DSSP, 8-state):
---PPPPPPSS-HHHHHSS--TTS--HHHHHHHTT---EE--SSS--SSS-TT----SS-S-SEESSS-HHHHHHHHTTTS---HHHHHHHHHHIIIIIGGGTT---S----TTT-SS--TTSPPPTT---STTTSS--GGG------EEE---HHHHHHHHHHHHHHHHHHHHHTT-TTTBPPPEEEEEEEEEEE---GGGTTTEEEEEEEEEEETT--EEEEEEEEETTEEEE-SSS-EE-S--TTTTTT-SSTTTTTT--BPPP-----